Protein AF-A0A815ICF1-F1 (afdb_monomer)

Radius of gyration: 29.09 Å; Cα contacts (8 Å, |Δi|>4): 93; chains: 1; bounding box: 61×42×89 Å

Organism: NCBI:txid433720

Sequence (177 aa):
MYQVKHLFRLPVRLYSSLPPKFNPWQDYRAYLDQVKTYINRLNPYVELDLRSAALNWDYILNDENSQTIAENIKQRKENEYADIEQIHALHHDVQALFHRIEEKKLDPIQGEDQIKLKIQDLYNHALRIPNNTHPDVPIGNQEQARVVRLVGKKPDTTGNSQTIDQIGQELNLMQLE

Secondary structure (DSSP, 8-state):
--------PPPGGGGGGS-TT--TTT-HHHHHHHHHHHHHH--HHHHTTTTTTT--HHHHT-GGGHHHHHHHHHHHH---THHHHHHHHHHHHHHHHHHHHHTTSS-HHHHHHHHHHHHHHHHHHHTTSPPPPPTTSPPSSGGG-------S-----TT----HHHHHHHTTS----

Mean predicted aligned error: 14.2 Å

Solvent-accessible surface area (backbone atoms only — not comparable to full-atom values): 11358 Å² total; per-residue (Å²): 135,92,83,88,80,86,88,85,85,78,72,80,85,64,63,83,80,52,69,101,76,78,52,83,83,80,42,51,66,60,50,50,49,47,49,50,51,46,49,65,54,54,38,67,61,63,78,69,48,61,57,79,78,67,63,64,56,75,60,70,74,32,76,86,40,46,64,61,54,31,51,51,41,36,70,73,65,77,44,75,54,57,55,59,55,52,33,52,53,36,50,52,52,43,52,51,48,52,51,33,36,75,71,63,75,38,58,62,71,69,43,48,58,53,43,52,54,42,52,53,52,32,48,60,35,55,73,68,58,70,79,87,74,61,90,88,59,73,80,66,63,80,88,50,62,76,86,87,76,88,82,88,73,86,78,91,52,92,91,70,77,74,50,71,68,57,53,24,42,77,68,71,74,44,86,84,134

Structure (mmCIF, N/CA/C/O backbone):
data_AF-A0A815ICF1-F1
#
_entry.id   AF-A0A815ICF1-F1
#
loop_
_atom_site.group_PDB
_atom_site.id
_atom_site.type_symbol
_atom_site.label_atom_id
_atom_site.label_alt_id
_atom_site.label_comp_id
_atom_site.label_asym_id
_atom_site.label_entity_id
_atom_site.label_seq_id
_atom_site.pdbx_PDB_ins_code
_atom_site.Cartn_x
_atom_site.Cartn_y
_atom_site.Cartn_z
_atom_site.occupancy
_atom_site.B_iso_or_equiv
_atom_site.auth_seq_id
_atom_site.auth_comp_id
_atom_site.auth_asym_id
_atom_site.auth_atom_id
_atom_site.pdbx_PDB_model_num
ATOM 1 N N . MET A 1 1 ? 13.018 -10.138 -41.937 1.00 26.20 1 MET A N 1
ATOM 2 C CA . MET A 1 1 ? 13.717 -11.434 -41.786 1.00 26.20 1 MET A CA 1
ATOM 3 C C . MET A 1 1 ? 15.104 -11.140 -41.227 1.00 26.20 1 MET A C 1
ATOM 5 O O . MET A 1 1 ? 15.841 -10.379 -41.834 1.00 26.20 1 MET A O 1
ATOM 9 N N . TYR A 1 2 ? 15.369 -11.596 -40.002 1.00 28.95 2 TYR A N 1
ATOM 10 C CA . TYR A 1 2 ? 16.451 -11.129 -39.128 1.00 28.95 2 TYR A CA 1
ATOM 11 C C . TYR A 1 2 ? 17.860 -11.450 -39.654 1.00 28.95 2 TYR A C 1
ATOM 13 O O . TYR A 1 2 ? 18.152 -12.598 -39.979 1.00 28.95 2 TYR A O 1
ATOM 21 N N . GLN A 1 3 ? 18.762 -10.466 -39.605 1.00 21.89 3 GLN A N 1
ATOM 22 C CA . GLN A 1 3 ? 20.195 -10.702 -39.422 1.00 21.89 3 GLN A CA 1
ATOM 23 C C . GLN A 1 3 ? 20.713 -9.7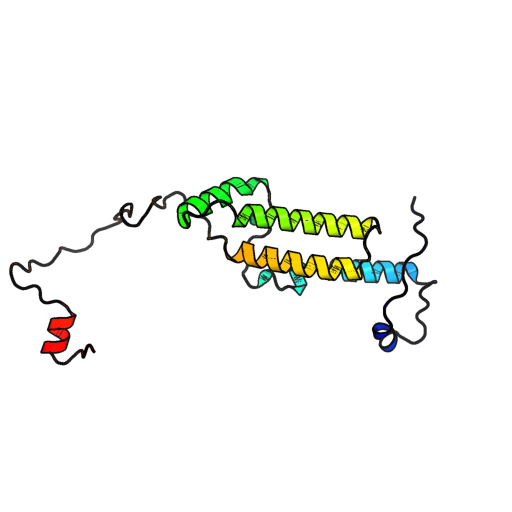68 -38.333 1.00 21.89 3 GLN A C 1
ATOM 25 O O . GLN A 1 3 ? 20.870 -8.571 -38.543 1.00 21.89 3 GLN A O 1
ATOM 30 N N . VAL A 1 4 ? 20.981 -10.334 -37.160 1.00 27.39 4 VAL A N 1
ATOM 31 C CA . VAL A 1 4 ? 21.685 -9.654 -36.078 1.00 27.39 4 VAL A CA 1
ATOM 32 C C . VAL A 1 4 ? 22.989 -10.413 -35.882 1.00 27.39 4 VAL A C 1
ATOM 34 O O . VAL A 1 4 ? 23.021 -11.473 -35.264 1.00 27.39 4 VAL A O 1
ATOM 37 N N . LYS A 1 5 ? 24.060 -9.894 -36.484 1.00 29.62 5 LYS A N 1
ATOM 38 C CA . LYS A 1 5 ? 25.420 -10.391 -36.298 1.00 29.62 5 LYS A CA 1
ATOM 39 C C . LYS A 1 5 ? 26.115 -9.579 -35.211 1.00 29.62 5 LYS A C 1
ATOM 41 O O . LYS A 1 5 ? 26.033 -8.356 -35.203 1.00 29.62 5 LYS A O 1
ATOM 46 N N . HIS A 1 6 ? 26.833 -10.321 -34.372 1.00 34.38 6 HIS A N 1
ATOM 47 C CA . HIS A 1 6 ? 27.790 -9.892 -33.354 1.00 34.38 6 HIS A CA 1
ATOM 48 C C . HIS A 1 6 ? 27.164 -9.258 -32.112 1.00 34.38 6 HIS A C 1
ATOM 50 O O . HIS A 1 6 ? 26.424 -8.286 -32.221 1.00 34.38 6 HIS A O 1
ATOM 56 N N . LEU A 1 7 ? 27.446 -9.840 -30.937 1.00 30.78 7 LEU A N 1
ATOM 57 C CA . LEU A 1 7 ? 27.843 -9.106 -29.729 1.00 30.78 7 LEU A CA 1
ATOM 58 C C . LEU A 1 7 ? 28.081 -10.049 -28.523 1.00 30.78 7 LEU A C 1
ATOM 60 O O . LEU A 1 7 ? 27.209 -10.824 -28.149 1.00 30.78 7 LEU A O 1
ATOM 64 N N . PHE A 1 8 ? 29.285 -9.883 -27.955 1.00 36.72 8 PHE A N 1
ATOM 65 C CA . PHE A 1 8 ? 29.756 -10.150 -26.585 1.00 36.72 8 PHE A CA 1
ATOM 66 C C . PHE A 1 8 ? 30.502 -11.448 -26.210 1.00 36.72 8 PHE A C 1
ATOM 68 O O . PHE A 1 8 ? 30.001 -12.567 -26.246 1.00 36.72 8 PHE A O 1
ATOM 75 N N . ARG A 1 9 ? 31.746 -11.214 -25.754 1.00 33.66 9 ARG A N 1
ATOM 76 C CA . ARG A 1 9 ? 32.564 -12.046 -24.863 1.00 33.66 9 ARG A CA 1
ATOM 77 C C . ARG A 1 9 ? 32.096 -11.804 -23.421 1.00 33.66 9 ARG A C 1
ATOM 79 O O . ARG A 1 9 ? 32.089 -10.660 -22.980 1.00 33.66 9 ARG A O 1
ATOM 86 N N . LEU A 1 10 ? 31.762 -12.877 -22.708 1.00 32.41 10 LEU A N 1
ATOM 87 C CA . LEU A 1 10 ? 31.431 -12.897 -21.277 1.00 32.41 10 LEU A CA 1
ATOM 88 C C . LEU A 1 10 ? 32.681 -12.763 -20.374 1.00 32.41 10 LEU A C 1
ATOM 90 O O . LEU A 1 10 ? 33.789 -13.094 -20.815 1.00 32.41 10 LEU A O 1
ATOM 94 N N . PRO A 1 11 ? 32.518 -12.340 -19.103 1.00 32.66 11 PRO A N 1
ATOM 95 C CA . PRO A 1 11 ? 33.593 -12.292 -18.116 1.00 32.66 11 PRO A CA 1
ATOM 96 C C . PRO A 1 11 ? 34.140 -13.690 -17.778 1.00 32.66 11 PRO A C 1
ATOM 98 O O . PRO A 1 11 ? 33.422 -14.686 -17.703 1.00 32.66 11 PRO A O 1
ATOM 101 N N . VAL A 1 12 ? 35.449 -13.737 -17.527 1.00 38.22 12 VAL A N 1
ATOM 102 C CA . VAL A 1 12 ? 36.311 -14.932 -17.413 1.00 38.22 12 VAL A CA 1
ATOM 103 C C . VAL A 1 12 ? 35.874 -15.955 -16.339 1.00 38.22 12 VAL A C 1
ATOM 105 O O . VAL A 1 12 ? 36.301 -17.105 -16.387 1.00 38.22 12 VAL A O 1
ATOM 108 N N . ARG A 1 13 ? 34.979 -15.608 -15.402 1.00 36.31 13 ARG A N 1
ATOM 109 C CA . ARG A 1 13 ? 34.567 -16.497 -14.292 1.00 36.31 13 ARG A CA 1
ATOM 110 C C . ARG A 1 13 ? 33.517 -17.564 -14.635 1.00 36.31 13 ARG A C 1
ATOM 112 O O . ARG A 1 13 ? 33.291 -18.438 -13.809 1.00 36.31 13 ARG A O 1
ATOM 119 N N . LEU A 1 14 ? 32.924 -17.541 -15.830 1.00 36.94 14 LEU A N 1
ATOM 120 C CA . LEU A 1 14 ? 31.975 -18.571 -16.297 1.00 36.94 14 LEU A CA 1
ATOM 121 C C . LEU A 1 14 ? 32.607 -19.644 -17.203 1.00 36.94 14 LEU A C 1
ATOM 123 O O . LEU A 1 14 ? 31.925 -20.573 -17.621 1.00 36.94 14 LEU A O 1
ATOM 127 N N . TYR A 1 15 ? 33.908 -19.559 -17.501 1.00 37.19 15 TYR A N 1
ATOM 128 C CA . TYR A 1 15 ? 34.580 -20.552 -18.351 1.00 37.19 15 TYR A CA 1
ATOM 129 C C . TYR A 1 15 ? 34.900 -21.870 -17.636 1.00 37.19 15 TYR A C 1
ATOM 131 O O . TYR A 1 15 ? 35.090 -22.884 -18.299 1.00 37.19 15 TYR A O 1
ATOM 139 N N . SER A 1 16 ? 34.964 -21.885 -16.303 1.00 38.91 16 SER A N 1
ATOM 140 C CA . SER A 1 16 ? 35.375 -23.069 -15.536 1.00 38.91 16 SER A CA 1
ATOM 141 C C . SER A 1 16 ? 34.273 -24.116 -15.352 1.00 38.91 16 SER A C 1
ATOM 143 O O . SER A 1 16 ? 34.579 -25.247 -14.987 1.00 38.91 16 SER A O 1
ATOM 145 N N . SER A 1 17 ? 33.009 -23.765 -15.606 1.00 42.69 17 SER A N 1
ATOM 146 C CA . SER A 1 17 ? 31.852 -24.662 -15.469 1.00 42.69 17 SER A CA 1
ATOM 147 C C . SER A 1 17 ? 31.240 -25.094 -16.806 1.00 42.69 17 SER A C 1
ATOM 149 O O . SER A 1 17 ? 30.248 -25.824 -16.816 1.00 42.69 17 SER A O 1
ATOM 151 N N . LEU A 1 18 ? 31.822 -24.685 -17.938 1.00 41.88 18 LEU A N 1
ATOM 152 C CA . LEU A 1 18 ? 31.379 -25.121 -19.260 1.00 41.88 18 LEU A CA 1
ATOM 153 C C . LEU A 1 18 ? 32.118 -26.402 -19.679 1.00 41.88 18 LEU A C 1
ATOM 155 O O . LEU A 1 18 ? 33.330 -26.509 -19.475 1.00 41.88 18 LEU A O 1
ATOM 159 N N . PRO A 1 19 ? 31.424 -27.383 -20.285 1.00 45.72 19 PRO A N 1
ATOM 160 C CA . PRO A 1 19 ? 32.078 -28.573 -20.806 1.00 45.72 19 PRO A CA 1
ATOM 161 C C . PRO A 1 19 ? 33.141 -28.174 -21.852 1.00 45.72 19 PRO A C 1
ATOM 163 O O . PRO A 1 19 ? 32.912 -27.232 -22.614 1.00 45.72 19 PRO A O 1
ATOM 166 N N . PRO A 1 20 ? 34.283 -28.889 -21.936 1.00 47.66 20 PRO A N 1
ATOM 167 C CA . PRO A 1 20 ? 35.513 -28.448 -22.618 1.00 47.66 20 PRO A CA 1
ATOM 168 C C . PRO A 1 20 ? 35.424 -28.165 -24.132 1.00 47.66 20 PRO A C 1
ATOM 170 O O . PRO A 1 20 ? 36.442 -27.915 -24.771 1.00 47.66 20 PRO A O 1
ATOM 173 N N . LYS A 1 21 ? 34.232 -28.228 -24.736 1.00 46.88 21 LYS A N 1
ATOM 174 C CA . LYS A 1 21 ? 33.990 -28.081 -26.177 1.00 46.88 21 LYS A CA 1
ATOM 175 C C . LYS A 1 21 ? 32.893 -27.063 -26.516 1.00 46.88 21 LYS A C 1
ATOM 177 O O . LYS A 1 21 ? 32.244 -27.199 -27.546 1.00 46.88 21 LYS A O 1
ATOM 182 N N . PHE A 1 22 ? 32.660 -26.058 -25.673 1.00 45.31 22 PHE A N 1
ATOM 183 C CA . PHE A 1 22 ? 31.745 -24.966 -26.012 1.00 45.31 22 PHE A CA 1
ATOM 184 C C . PHE A 1 22 ? 32.384 -24.036 -27.058 1.00 45.31 22 PHE A C 1
ATOM 186 O O . PHE A 1 22 ? 33.370 -23.356 -26.765 1.00 45.31 22 PHE A O 1
ATOM 193 N N . ASN A 1 23 ? 31.837 -24.011 -28.280 1.00 52.22 23 ASN A N 1
ATOM 194 C CA . ASN A 1 23 ? 32.258 -23.086 -29.332 1.00 52.22 23 ASN A CA 1
ATOM 195 C C . ASN A 1 23 ? 31.224 -21.950 -29.479 1.00 52.22 23 ASN A C 1
ATOM 197 O O . ASN A 1 23 ? 30.173 -22.151 -30.095 1.00 52.22 23 ASN A O 1
ATOM 201 N N . PRO A 1 24 ? 31.523 -20.733 -28.988 1.00 44.72 24 PRO A N 1
ATOM 202 C CA . PRO A 1 24 ? 30.567 -19.623 -28.942 1.00 44.72 24 PRO A CA 1
ATOM 203 C C . PRO A 1 24 ? 30.089 -19.137 -30.322 1.00 44.72 24 PRO A C 1
ATOM 205 O O . PRO A 1 24 ? 29.115 -18.393 -30.404 1.00 44.72 24 PRO A O 1
ATOM 208 N N . TRP A 1 25 ? 30.743 -19.555 -31.411 1.00 44.88 25 TRP A N 1
ATOM 209 C CA . TRP A 1 25 ? 30.384 -19.157 -32.775 1.00 44.88 25 TRP A CA 1
ATOM 210 C C . TRP A 1 25 ? 29.460 -20.147 -33.492 1.00 44.88 25 TRP A C 1
ATOM 212 O O . TRP A 1 25 ? 28.759 -19.745 -34.420 1.00 44.88 25 TRP A O 1
ATOM 222 N N . GLN A 1 26 ? 29.440 -21.419 -33.082 1.00 48.09 26 GLN A N 1
ATOM 223 C CA . GLN A 1 26 ? 28.596 -22.453 -33.700 1.00 48.09 26 GLN A CA 1
ATOM 224 C C . GLN A 1 26 ? 27.248 -22.604 -32.983 1.00 48.09 26 GLN A C 1
ATOM 226 O O . GLN A 1 26 ? 26.233 -22.842 -33.633 1.00 48.09 26 GLN A O 1
ATOM 231 N N . ASP A 1 27 ? 27.208 -22.338 -31.677 1.00 54.69 27 ASP A N 1
ATOM 232 C CA . ASP A 1 27 ? 26.041 -22.600 -30.828 1.00 54.69 27 ASP A CA 1
ATOM 233 C C . ASP A 1 27 ? 25.220 -21.342 -30.504 1.00 54.69 27 ASP A C 1
ATOM 235 O O . ASP A 1 27 ? 24.553 -21.255 -29.475 1.00 54.69 27 ASP A O 1
ATOM 239 N N . TYR A 1 28 ? 25.221 -20.353 -31.404 1.00 46.34 28 TYR A N 1
ATOM 240 C CA . TYR A 1 28 ? 24.531 -19.068 -31.215 1.00 46.34 28 TYR A CA 1
ATOM 241 C C . TYR A 1 28 ? 23.038 -19.229 -30.880 1.00 46.34 28 TYR A C 1
ATOM 243 O O . TYR A 1 28 ? 22.488 -18.460 -30.097 1.00 46.34 28 TYR A O 1
ATOM 251 N N . ARG A 1 29 ? 22.378 -20.264 -31.421 1.00 49.12 29 ARG A N 1
ATOM 252 C CA . ARG A 1 29 ? 20.991 -20.595 -31.063 1.00 49.12 29 ARG A CA 1
ATOM 253 C C . ARG A 1 29 ? 20.860 -21.107 -29.631 1.00 49.12 29 ARG A C 1
ATOM 255 O O . ARG A 1 29 ? 19.966 -20.638 -28.948 1.00 49.12 29 ARG A O 1
ATOM 262 N N . ALA A 1 30 ? 21.740 -21.998 -29.173 1.00 50.91 30 ALA A N 1
ATOM 263 C CA . ALA A 1 30 ? 21.725 -22.511 -27.800 1.00 50.91 30 ALA A CA 1
ATOM 264 C C . ALA A 1 30 ? 22.103 -21.426 -26.780 1.00 50.91 30 ALA A C 1
ATOM 266 O O . ALA A 1 30 ? 21.556 -21.390 -25.685 1.00 50.91 30 ALA A O 1
ATOM 267 N N . TYR A 1 31 ? 22.982 -20.500 -27.166 1.00 50.22 31 TYR A N 1
ATOM 268 C CA . TYR A 1 31 ? 23.294 -19.299 -26.396 1.00 50.22 31 TYR A CA 1
ATOM 269 C C . TYR A 1 31 ? 22.093 -18.351 -26.298 1.00 50.22 31 TYR A C 1
ATOM 271 O O . TYR A 1 31 ? 21.756 -17.916 -25.205 1.00 50.22 31 TYR A O 1
ATOM 279 N N . LEU A 1 32 ? 21.398 -18.065 -27.406 1.00 48.53 32 LEU A N 1
ATOM 280 C CA . LEU A 1 32 ? 20.166 -17.270 -27.370 1.00 48.53 32 LEU A CA 1
ATOM 281 C C . LEU A 1 32 ? 19.048 -17.970 -26.596 1.00 48.53 32 LEU A C 1
ATOM 283 O O . LEU A 1 32 ? 18.272 -17.289 -25.938 1.00 48.53 32 LEU A O 1
ATOM 287 N N . ASP A 1 33 ? 18.972 -19.299 -26.646 1.00 53.78 33 ASP A N 1
ATOM 288 C CA . ASP A 1 33 ? 18.027 -20.080 -25.849 1.00 53.78 33 ASP A CA 1
ATOM 289 C C . ASP A 1 33 ? 18.392 -20.040 -24.365 1.00 53.78 33 ASP A C 1
ATOM 291 O O . ASP A 1 33 ? 17.510 -19.866 -23.537 1.00 53.78 33 ASP A O 1
ATOM 295 N N . GLN A 1 34 ? 19.678 -20.097 -24.007 1.00 52.75 34 GLN A N 1
ATOM 296 C CA . GLN A 1 34 ? 20.143 -19.908 -22.632 1.00 52.75 34 GLN A CA 1
ATOM 297 C C . GLN A 1 34 ? 19.940 -18.482 -22.140 1.00 52.75 34 GLN A C 1
ATOM 299 O O . GLN A 1 34 ? 19.537 -18.319 -21.000 1.00 52.75 34 GLN A O 1
ATOM 304 N N . VAL A 1 35 ? 20.167 -17.462 -22.968 1.00 48.72 35 VAL A N 1
ATOM 305 C CA . VAL A 1 35 ? 19.914 -16.058 -22.622 1.00 48.72 35 VAL A CA 1
ATOM 306 C C . VAL A 1 35 ? 18.420 -15.803 -22.519 1.00 48.72 35 VAL A C 1
ATOM 308 O O . VAL A 1 35 ? 18.003 -15.166 -21.572 1.00 48.72 35 VAL A O 1
ATOM 311 N N . LYS A 1 36 ? 17.584 -16.354 -23.403 1.00 52.25 36 LYS A N 1
ATOM 312 C CA . LYS A 1 36 ? 16.123 -16.323 -23.242 1.00 52.25 36 LYS A CA 1
ATOM 313 C C . LYS A 1 36 ? 15.673 -17.094 -22.014 1.00 52.25 36 LYS A C 1
ATOM 315 O O . LYS A 1 36 ? 14.796 -16.626 -21.316 1.00 52.25 36 LYS A O 1
ATOM 320 N N . THR A 1 37 ? 16.280 -18.236 -21.710 1.00 53.81 37 THR A N 1
ATOM 321 C CA . THR A 1 37 ? 16.013 -19.008 -20.487 1.00 53.81 37 THR A CA 1
ATOM 322 C C . THR A 1 37 ? 16.502 -18.259 -19.248 1.00 53.81 37 THR A C 1
ATOM 324 O O . THR A 1 37 ? 15.864 -18.344 -18.209 1.00 53.81 37 THR A O 1
ATOM 327 N N . TYR A 1 38 ? 17.595 -17.501 -19.350 1.00 48.12 38 TYR A N 1
ATOM 328 C CA . TYR A 1 38 ? 18.156 -16.654 -18.301 1.00 48.12 38 TYR A CA 1
ATOM 329 C C . TYR A 1 38 ? 17.332 -15.384 -18.118 1.00 48.12 38 TYR A C 1
ATOM 331 O O . TYR A 1 38 ? 17.075 -15.034 -16.990 1.00 48.12 38 TYR A O 1
ATOM 339 N N . ILE A 1 39 ? 16.829 -14.760 -19.184 1.00 45.81 39 ILE A N 1
ATOM 340 C CA . ILE A 1 39 ? 15.887 -13.630 -19.160 1.00 45.81 39 ILE A CA 1
ATOM 341 C C . ILE A 1 39 ? 14.511 -14.094 -18.662 1.00 45.81 39 ILE A C 1
ATOM 343 O O . ILE A 1 39 ? 13.886 -13.415 -17.867 1.00 45.81 39 ILE A O 1
ATOM 347 N N . ASN A 1 40 ? 14.061 -15.290 -19.045 1.00 46.97 40 ASN A N 1
ATOM 348 C CA . ASN A 1 40 ? 12.853 -15.913 -18.498 1.00 46.97 40 ASN A CA 1
ATOM 349 C C . ASN A 1 40 ? 13.050 -16.366 -17.035 1.00 46.97 40 ASN A C 1
ATOM 351 O O . ASN A 1 40 ? 12.072 -16.455 -16.295 1.00 46.97 40 ASN A O 1
ATOM 355 N N . ARG A 1 41 ? 14.291 -16.662 -16.605 1.00 43.12 41 ARG A N 1
ATOM 356 C CA . ARG A 1 41 ? 14.673 -16.903 -15.194 1.00 43.12 41 ARG A CA 1
ATOM 357 C C . ARG A 1 41 ? 14.787 -15.603 -14.405 1.00 43.12 41 ARG A C 1
ATOM 359 O O . ARG A 1 41 ? 14.266 -15.542 -13.300 1.00 43.12 41 ARG A O 1
ATOM 366 N N . LEU A 1 42 ? 15.349 -14.561 -15.013 1.00 42.22 42 LEU A N 1
ATOM 367 C CA . LEU A 1 42 ? 15.210 -13.150 -14.672 1.00 42.22 42 LEU A CA 1
ATOM 368 C C . LEU A 1 42 ? 13.793 -12.689 -15.028 1.00 42.22 42 LEU A C 1
ATOM 370 O O . LEU A 1 42 ? 13.607 -11.605 -15.561 1.00 42.22 42 LEU A O 1
ATOM 374 N N . ASN A 1 43 ? 12.770 -13.489 -14.727 1.00 47.03 43 ASN A N 1
ATOM 375 C CA . ASN A 1 43 ? 11.543 -12.885 -14.265 1.00 47.03 43 ASN A CA 1
ATOM 376 C C . ASN A 1 43 ? 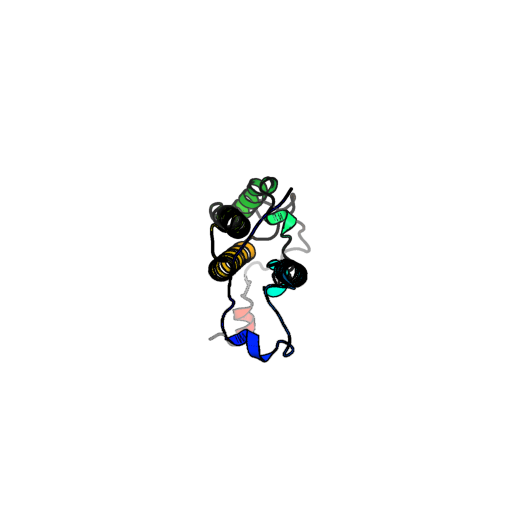11.984 -12.170 -12.983 1.00 47.03 43 ASN A C 1
ATOM 378 O O . ASN A 1 43 ? 12.203 -12.844 -11.973 1.00 47.03 43 ASN A O 1
ATOM 382 N N . PRO A 1 44 ? 12.257 -10.855 -13.012 1.00 47.16 44 PRO A N 1
ATOM 383 C CA . PRO A 1 44 ? 12.958 -10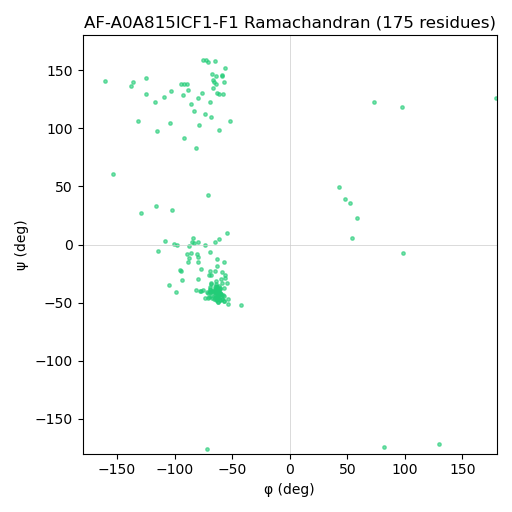.218 -11.908 1.00 47.16 44 PRO A CA 1
ATOM 384 C C . PRO A 1 44 ? 12.070 -10.177 -10.651 1.00 47.16 44 PRO A C 1
ATOM 386 O O . PRO A 1 44 ? 12.545 -9.881 -9.562 1.00 47.16 44 PRO A O 1
ATOM 389 N N . TYR A 1 45 ? 10.801 -10.579 -10.788 1.00 44.03 45 TYR A N 1
ATOM 390 C CA . TYR A 1 45 ? 9.853 -10.833 -9.714 1.00 44.03 45 TYR A CA 1
ATOM 391 C C . TYR A 1 45 ? 10.019 -12.201 -9.019 1.00 44.03 45 TYR A C 1
ATOM 393 O O . TYR A 1 45 ? 9.409 -12.428 -7.975 1.00 44.03 45 TYR A O 1
ATOM 401 N N . VAL A 1 46 ? 10.828 -13.120 -9.565 1.00 44.00 46 VAL A N 1
ATOM 402 C CA . VAL A 1 46 ? 11.055 -14.480 -9.033 1.00 44.00 46 VAL A CA 1
ATOM 403 C C . VAL A 1 46 ? 12.341 -14.580 -8.207 1.00 44.00 46 VAL A C 1
ATOM 405 O O . VAL A 1 46 ? 12.309 -15.216 -7.159 1.00 44.00 46 VAL A O 1
ATOM 408 N N . GLU A 1 47 ? 13.450 -13.953 -8.620 1.00 40.94 47 GLU A N 1
ATOM 409 C CA . GLU A 1 47 ? 14.722 -13.995 -7.865 1.00 40.94 47 GLU A CA 1
ATOM 410 C C . GLU A 1 47 ? 14.774 -13.019 -6.679 1.00 40.94 47 GLU A C 1
ATOM 412 O O . GLU A 1 47 ? 15.421 -13.317 -5.678 1.00 40.94 47 GLU A O 1
ATOM 417 N N . LEU A 1 48 ? 14.071 -11.883 -6.751 1.00 47.00 48 LEU A N 1
ATOM 418 C CA . LEU A 1 48 ? 13.980 -10.910 -5.650 1.00 47.00 48 LEU A CA 1
ATOM 419 C C . LEU A 1 48 ? 12.976 -11.304 -4.555 1.00 47.00 48 LEU A C 1
ATOM 421 O O . LEU A 1 48 ? 12.771 -10.530 -3.626 1.00 47.00 48 LEU A O 1
ATOM 425 N N . ASP A 1 49 ? 12.335 -12.474 -4.667 1.00 45.62 49 ASP A N 1
ATOM 426 C CA . ASP A 1 49 ? 11.237 -12.901 -3.793 1.00 45.62 49 ASP A CA 1
ATOM 427 C C . ASP A 1 49 ? 10.226 -11.764 -3.525 1.00 45.62 49 ASP A C 1
ATOM 429 O O . ASP A 1 49 ? 9.806 -11.494 -2.396 1.00 45.62 49 ASP A O 1
ATOM 433 N N . LEU A 1 50 ? 9.779 -11.101 -4.603 1.00 48.91 50 LEU A N 1
ATOM 434 C CA . LEU A 1 50 ? 8.669 -10.133 -4.562 1.00 48.91 50 LEU A CA 1
ATOM 435 C C . LEU A 1 50 ? 7.327 -10.801 -4.191 1.00 48.91 50 LEU A C 1
ATOM 437 O O . LEU A 1 50 ? 6.285 -10.142 -4.151 1.00 48.91 50 LEU A O 1
ATOM 441 N N . ARG A 1 51 ? 7.346 -12.115 -3.922 1.00 43.09 51 ARG A N 1
ATOM 442 C CA . ARG A 1 51 ? 6.249 -12.899 -3.350 1.00 43.09 51 ARG A CA 1
ATOM 443 C C . ARG A 1 51 ? 6.265 -12.913 -1.822 1.00 43.09 51 ARG A C 1
ATOM 445 O O . ARG A 1 51 ? 5.233 -13.255 -1.252 1.00 43.09 51 ARG A O 1
ATOM 452 N N . SER A 1 52 ? 7.358 -12.523 -1.157 1.00 51.19 52 SER A N 1
ATOM 453 C CA . SER A 1 52 ? 7.470 -12.616 0.310 1.00 51.19 52 SER A CA 1
ATOM 454 C C . SER A 1 52 ? 6.395 -11.820 1.063 1.00 51.19 52 SER A C 1
ATOM 456 O O . SER A 1 52 ? 5.961 -12.246 2.130 1.00 51.19 52 SER A O 1
ATOM 458 N N . ALA A 1 53 ? 5.895 -10.722 0.483 1.00 57.84 53 ALA A N 1
ATOM 459 C CA . ALA A 1 53 ? 4.793 -9.930 1.038 1.00 57.84 53 ALA A CA 1
ATOM 460 C C . ALA A 1 53 ? 3.416 -10.194 0.389 1.00 57.84 53 ALA A C 1
ATOM 462 O O . ALA A 1 53 ? 2.439 -9.562 0.784 1.00 57.84 53 ALA A O 1
ATOM 463 N N . ALA A 1 54 ? 3.320 -11.096 -0.600 1.00 69.12 54 ALA A N 1
ATOM 464 C CA . ALA A 1 54 ? 2.090 -11.390 -1.351 1.00 69.12 54 ALA A CA 1
ATOM 465 C C . ALA A 1 54 ? 1.344 -10.134 -1.867 1.00 69.12 54 ALA A C 1
ATOM 467 O O . ALA A 1 54 ? 0.113 -10.070 -1.844 1.00 69.12 54 ALA A O 1
ATOM 468 N N . LEU A 1 55 ? 2.091 -9.125 -2.330 1.00 80.75 55 LEU A N 1
ATOM 469 C CA . LEU A 1 55 ? 1.519 -7.908 -2.909 1.00 80.75 55 LEU A CA 1
ATOM 470 C C . LEU A 1 55 ? 0.803 -8.219 -4.230 1.00 80.75 55 LEU A C 1
ATOM 472 O O . LEU A 1 55 ? 1.281 -9.010 -5.045 1.00 80.75 55 LEU A O 1
ATOM 476 N N . ASN A 1 56 ? -0.334 -7.560 -4.462 1.00 87.81 56 ASN A N 1
ATOM 477 C CA . ASN A 1 56 ? -1.053 -7.654 -5.730 1.00 87.81 56 ASN A CA 1
ATOM 478 C C . ASN A 1 56 ? -0.419 -6.712 -6.767 1.00 87.81 56 ASN A C 1
ATOM 480 O O . ASN A 1 56 ? -0.869 -5.582 -6.957 1.00 87.81 56 ASN A O 1
ATOM 484 N N . TRP A 1 57 ? 0.651 -7.179 -7.411 1.00 82.94 57 TRP A N 1
ATOM 485 C CA . TRP A 1 57 ? 1.401 -6.407 -8.404 1.00 82.94 57 TRP A CA 1
ATOM 486 C C . TRP A 1 57 ? 0.571 -6.017 -9.625 1.00 82.94 57 TRP A C 1
ATOM 488 O O . TRP A 1 57 ? 0.729 -4.900 -10.104 1.00 82.94 57 TRP A O 1
ATOM 498 N N . ASP A 1 58 ? -0.345 -6.877 -10.076 1.00 85.81 58 ASP A N 1
ATOM 499 C CA . ASP A 1 58 ? -1.228 -6.576 -11.211 1.00 85.81 58 ASP A CA 1
ATOM 500 C C . ASP A 1 58 ? -2.145 -5.384 -10.903 1.00 85.81 58 ASP A C 1
ATOM 502 O O . ASP A 1 58 ? -2.417 -4.554 -11.765 1.00 85.81 58 ASP A O 1
ATOM 506 N N . TYR A 1 59 ? -2.598 -5.270 -9.651 1.00 88.38 59 TYR A N 1
ATOM 507 C CA . TYR A 1 59 ? -3.374 -4.120 -9.197 1.00 88.38 59 TYR A CA 1
ATOM 508 C C . TYR A 1 59 ? -2.505 -2.867 -9.031 1.00 88.38 59 TYR A C 1
ATOM 510 O O . TYR A 1 59 ? -2.900 -1.799 -9.490 1.00 88.38 59 TYR A O 1
ATOM 518 N N . ILE A 1 60 ? -1.333 -2.995 -8.396 1.00 89.31 60 ILE A N 1
ATOM 519 C CA . ILE A 1 60 ? -0.450 -1.862 -8.073 1.00 89.31 60 ILE A CA 1
ATOM 520 C C . ILE A 1 60 ? 0.187 -1.256 -9.329 1.00 89.31 60 ILE A C 1
ATOM 522 O O . ILE A 1 60 ? 0.287 -0.040 -9.413 1.00 89.31 60 ILE A O 1
ATOM 526 N N . LEU A 1 61 ? 0.625 -2.069 -10.294 1.00 88.38 61 LEU A N 1
ATOM 527 C CA . LEU A 1 61 ? 1.335 -1.614 -11.499 1.00 88.38 61 LEU A CA 1
ATOM 528 C C . LEU A 1 61 ? 0.403 -1.225 -12.655 1.00 88.38 61 LEU A C 1
ATOM 530 O O . LEU A 1 61 ? 0.892 -0.830 -13.710 1.00 88.38 61 LEU A O 1
ATOM 534 N N . ASN A 1 62 ? -0.913 -1.350 -12.480 1.00 87.69 62 ASN A N 1
ATOM 535 C CA . ASN A 1 62 ? -1.881 -0.872 -13.458 1.00 87.69 62 ASN A CA 1
ATOM 536 C C . ASN A 1 62 ? -2.136 0.629 -13.254 1.00 87.69 62 ASN A C 1
ATOM 538 O O . ASN A 1 62 ? -2.711 1.029 -12.239 1.00 87.69 62 ASN A O 1
ATOM 542 N N . ASP A 1 63 ? -1.757 1.430 -14.250 1.00 88.19 63 ASP A N 1
ATOM 543 C CA . ASP A 1 63 ? -1.913 2.889 -14.265 1.00 88.19 63 ASP A CA 1
ATOM 544 C C . ASP A 1 63 ? -3.383 3.345 -14.127 1.00 88.19 63 ASP A C 1
ATOM 546 O O . ASP A 1 63 ? -3.671 4.445 -13.660 1.00 88.19 63 ASP A O 1
ATOM 550 N N . GLU A 1 64 ? -4.354 2.498 -14.484 1.00 92.69 64 GLU A N 1
ATOM 551 C CA . GLU A 1 64 ? -5.780 2.802 -14.297 1.00 92.69 64 GLU A CA 1
ATOM 552 C C . GLU A 1 64 ? -6.178 2.832 -12.811 1.00 92.69 64 GLU A C 1
ATOM 554 O O . GLU A 1 64 ? -7.119 3.528 -12.429 1.00 92.69 64 GLU A O 1
ATOM 559 N N . ASN A 1 65 ? -5.447 2.112 -11.953 1.00 92.69 65 ASN A N 1
ATOM 560 C CA . ASN A 1 65 ? -5.711 2.057 -10.516 1.00 92.69 65 ASN A CA 1
ATOM 561 C C . ASN A 1 65 ? -4.983 3.158 -9.733 1.00 92.69 65 ASN A C 1
ATOM 563 O O . ASN A 1 65 ? -5.247 3.315 -8.535 1.00 92.69 65 ASN A O 1
ATOM 567 N N . SER A 1 66 ? -4.080 3.925 -10.363 1.00 91.38 66 SER A N 1
ATOM 568 C CA . SER A 1 66 ? -3.217 4.897 -9.677 1.00 91.38 66 SER A CA 1
ATOM 569 C C . SER A 1 66 ? -4.022 5.872 -8.838 1.00 91.38 66 SER A C 1
ATOM 571 O O . SER A 1 66 ? -3.712 6.065 -7.665 1.00 91.38 66 SER A O 1
ATOM 573 N N . GLN A 1 67 ? -5.091 6.434 -9.412 1.00 91.69 67 GLN A N 1
ATOM 574 C CA . GLN A 1 67 ? -5.933 7.416 -8.735 1.00 91.69 67 GLN A CA 1
ATOM 575 C C . GLN A 1 67 ? -6.650 6.812 -7.520 1.00 91.69 67 GLN A C 1
ATOM 577 O O . GLN A 1 67 ? -6.656 7.409 -6.446 1.00 91.69 67 GLN A O 1
ATOM 582 N N . THR A 1 68 ? -7.203 5.605 -7.647 1.00 93.00 68 THR A N 1
ATOM 583 C CA . THR A 1 68 ? -7.883 4.922 -6.536 1.00 93.00 68 THR A CA 1
ATOM 584 C C . THR A 1 68 ? -6.920 4.600 -5.391 1.00 93.00 68 THR A C 1
ATOM 586 O O . THR A 1 68 ? -7.250 4.798 -4.220 1.00 93.00 68 THR A O 1
ATOM 589 N N . ILE A 1 69 ? -5.709 4.134 -5.708 1.00 93.38 69 ILE A N 1
ATOM 590 C CA . ILE A 1 69 ? -4.671 3.849 -4.707 1.00 93.38 69 ILE A CA 1
ATOM 591 C C . ILE A 1 69 ? -4.227 5.145 -4.019 1.00 93.38 69 ILE A C 1
ATOM 593 O O . ILE A 1 69 ? -4.152 5.200 -2.790 1.00 93.38 69 ILE A O 1
ATOM 597 N N . ALA A 1 70 ? -3.983 6.191 -4.806 1.00 92.38 70 ALA A N 1
ATOM 598 C CA . ALA A 1 70 ? -3.643 7.531 -4.352 1.00 92.38 70 ALA A CA 1
ATOM 599 C C . ALA A 1 70 ? -4.677 8.078 -3.351 1.00 92.38 70 ALA A C 1
ATOM 601 O O . ALA A 1 70 ? -4.324 8.498 -2.246 1.00 92.38 70 ALA A O 1
ATOM 602 N N . GLU A 1 71 ? -5.962 8.027 -3.698 1.00 90.75 71 GLU A N 1
ATOM 603 C CA . GLU A 1 71 ? -7.053 8.474 -2.829 1.00 90.75 71 GLU A CA 1
ATOM 604 C C . GLU A 1 71 ? -7.114 7.665 -1.522 1.00 90.75 71 GLU A C 1
ATOM 606 O O . GLU A 1 71 ? -7.232 8.253 -0.443 1.00 90.75 71 GLU A O 1
ATOM 611 N N . ASN A 1 72 ? -6.943 6.338 -1.583 1.00 91.62 72 ASN A N 1
ATOM 612 C CA . ASN A 1 72 ? -6.884 5.479 -0.395 1.00 91.62 72 ASN A CA 1
ATOM 613 C C . ASN A 1 72 ? -5.690 5.817 0.520 1.00 91.62 72 ASN A C 1
ATOM 615 O O . ASN A 1 72 ? -5.833 5.831 1.744 1.00 91.62 72 ASN A O 1
ATOM 619 N N . ILE A 1 73 ? -4.514 6.113 -0.046 1.00 90.81 73 ILE A N 1
ATOM 620 C CA . ILE A 1 73 ? -3.333 6.549 0.720 1.00 90.81 73 ILE A CA 1
ATOM 621 C C . ILE A 1 73 ? -3.631 7.863 1.441 1.00 90.81 73 ILE A C 1
ATOM 623 O O . ILE A 1 73 ? -3.427 7.960 2.656 1.00 90.81 73 ILE A O 1
ATOM 627 N N . LYS A 1 74 ? -4.166 8.844 0.707 1.00 89.12 74 LYS A N 1
ATOM 628 C CA . LYS A 1 74 ? -4.480 10.175 1.229 1.00 89.12 74 LYS A CA 1
ATOM 629 C C . LYS A 1 74 ? -5.454 10.112 2.402 1.00 89.12 74 LYS A C 1
ATOM 631 O O . LYS A 1 74 ? -5.229 10.765 3.416 1.00 89.12 74 LYS A O 1
ATOM 636 N N . GLN A 1 75 ? -6.496 9.286 2.296 1.00 87.62 75 GLN A N 1
ATOM 637 C CA . GLN A 1 75 ? -7.483 9.110 3.366 1.00 87.62 75 GLN A CA 1
ATOM 638 C C . GLN A 1 75 ? -6.904 8.479 4.642 1.00 87.62 75 GLN A C 1
ATOM 640 O O . GLN A 1 75 ? -7.481 8.652 5.711 1.00 87.62 75 GLN A O 1
ATOM 645 N N . ARG A 1 76 ? -5.787 7.741 4.556 1.00 84.69 76 ARG A N 1
ATOM 646 C CA . ARG A 1 76 ? -5.234 6.967 5.682 1.00 84.69 76 ARG A CA 1
ATOM 647 C C . ARG A 1 76 ? -3.999 7.567 6.331 1.00 84.69 76 ARG A C 1
ATOM 649 O O . ARG A 1 76 ? -3.777 7.339 7.516 1.00 84.69 76 ARG A O 1
ATOM 656 N N . LYS A 1 77 ? -3.140 8.211 5.545 1.00 75.12 77 LYS A N 1
ATOM 657 C CA . LYS A 1 77 ? -1.818 8.661 5.997 1.00 75.12 77 LYS A CA 1
ATOM 658 C C . LYS A 1 77 ? -1.667 10.175 6.011 1.00 75.12 77 LYS A C 1
ATOM 660 O O . LYS A 1 77 ? -0.602 10.633 6.403 1.00 75.12 77 LYS A O 1
ATOM 665 N N . GLU A 1 78 ? -2.665 10.918 5.521 1.00 70.94 78 GLU A N 1
ATOM 666 C CA . GLU A 1 78 ? -2.594 12.371 5.276 1.00 70.94 78 GLU A CA 1
ATOM 667 C C . GLU A 1 78 ? -1.405 12.796 4.386 1.00 70.94 78 GLU A C 1
ATOM 669 O O . GLU A 1 78 ? -1.186 13.982 4.161 1.00 70.94 78 GLU A O 1
ATOM 674 N N . ASN A 1 79 ? -0.653 11.831 3.846 1.00 64.19 79 ASN A N 1
ATOM 675 C CA . ASN A 1 79 ? 0.513 12.046 3.011 1.00 64.19 79 ASN A CA 1
ATOM 676 C C . ASN A 1 79 ? 0.084 12.073 1.544 1.00 64.19 79 ASN A C 1
ATOM 678 O O . ASN A 1 79 ? -0.746 11.265 1.113 1.00 64.19 79 ASN A O 1
ATOM 682 N N . GLU A 1 80 ? 0.651 13.011 0.794 1.00 62.38 80 GLU A N 1
ATOM 683 C CA . GLU A 1 80 ? 0.402 13.172 -0.634 1.00 62.38 80 GLU A CA 1
ATOM 684 C C . GLU A 1 80 ? 0.919 11.951 -1.408 1.00 62.38 80 GLU A C 1
ATOM 686 O O . GLU A 1 80 ? 1.757 11.193 -0.920 1.00 62.38 80 GLU A O 1
ATOM 691 N N . TYR A 1 81 ? 0.371 11.751 -2.607 1.00 67.38 81 TYR A N 1
ATOM 692 C CA . TYR A 1 81 ? 0.399 10.570 -3.487 1.00 67.38 81 TYR A CA 1
ATOM 693 C C . TYR A 1 81 ? 1.775 9.983 -3.874 1.00 67.38 81 TYR A C 1
ATOM 695 O O . TYR A 1 81 ? 1.849 9.094 -4.722 1.00 67.38 81 TYR A O 1
ATOM 703 N N . ALA A 1 82 ? 2.848 10.448 -3.240 1.00 71.44 82 ALA A N 1
ATOM 704 C CA . ALA A 1 82 ? 4.244 10.124 -3.482 1.00 71.44 82 ALA A CA 1
ATOM 705 C C . ALA A 1 82 ? 4.483 8.624 -3.718 1.00 71.44 82 ALA A C 1
ATOM 707 O O . ALA A 1 82 ? 5.025 8.236 -4.750 1.00 71.44 82 ALA A O 1
ATOM 708 N N . ASP A 1 83 ? 4.008 7.752 -2.824 1.00 84.75 83 ASP A N 1
ATOM 709 C CA . ASP A 1 83 ? 4.357 6.330 -2.911 1.00 84.75 83 ASP A CA 1
ATOM 710 C C . ASP A 1 83 ? 3.847 5.642 -4.195 1.00 84.75 83 ASP A C 1
ATOM 712 O O . ASP A 1 83 ? 4.574 4.814 -4.736 1.00 84.75 83 ASP A O 1
ATOM 716 N N . ILE A 1 84 ? 2.661 5.977 -4.729 1.00 91.56 84 ILE A N 1
ATOM 717 C CA . ILE A 1 84 ? 2.156 5.324 -5.957 1.00 91.56 84 ILE A CA 1
ATOM 718 C C . ILE A 1 84 ? 2.767 5.922 -7.231 1.00 91.56 84 ILE A C 1
ATOM 720 O O . ILE A 1 84 ? 3.152 5.177 -8.130 1.00 91.56 84 ILE A O 1
ATOM 724 N N . GLU A 1 85 ? 2.953 7.243 -7.286 1.00 90.75 85 GLU A N 1
ATOM 725 C CA . GLU A 1 85 ? 3.586 7.900 -8.436 1.00 90.75 85 GLU A CA 1
ATOM 726 C C . GLU A 1 85 ? 5.049 7.465 -8.603 1.00 90.75 85 GLU A C 1
ATOM 728 O O . GLU A 1 85 ? 5.500 7.193 -9.718 1.00 90.75 85 GLU A O 1
ATOM 733 N N . GLN A 1 86 ? 5.793 7.344 -7.496 1.00 91.81 86 GLN A N 1
ATOM 734 C CA . GLN A 1 86 ? 7.167 6.840 -7.529 1.00 91.81 86 GLN A CA 1
ATOM 735 C C . GLN A 1 86 ? 7.237 5.386 -8.014 1.00 91.81 86 GLN A C 1
ATOM 737 O O . GLN A 1 86 ? 8.153 5.048 -8.765 1.00 91.81 86 GLN A O 1
ATOM 742 N N . ILE A 1 87 ? 6.279 4.531 -7.640 1.00 91.38 87 ILE A N 1
ATOM 743 C CA . ILE A 1 87 ? 6.229 3.139 -8.114 1.00 91.38 87 ILE A CA 1
ATOM 744 C C . ILE A 1 87 ? 6.042 3.080 -9.628 1.00 91.38 87 ILE A C 1
ATOM 746 O O . ILE A 1 87 ? 6.785 2.356 -10.292 1.00 91.38 87 ILE A O 1
ATOM 750 N N . HIS A 1 88 ? 5.097 3.841 -10.189 1.00 91.00 88 HIS A N 1
ATOM 751 C CA . HIS A 1 88 ? 4.872 3.850 -11.640 1.00 91.00 88 HIS A CA 1
ATOM 752 C C . HIS A 1 88 ? 6.056 4.440 -12.400 1.00 91.00 88 HIS A C 1
ATOM 754 O O . HIS A 1 88 ? 6.490 3.855 -13.392 1.00 91.00 88 HIS A O 1
ATOM 760 N N . ALA A 1 89 ? 6.676 5.507 -11.889 1.00 93.88 89 ALA A N 1
ATOM 761 C CA . ALA A 1 89 ? 7.906 6.045 -12.469 1.00 93.88 89 ALA A CA 1
ATOM 762 C C . ALA A 1 89 ? 9.040 4.999 -12.499 1.00 93.88 89 ALA A C 1
ATOM 764 O O . ALA A 1 89 ? 9.665 4.785 -13.539 1.00 93.88 89 ALA A O 1
ATOM 765 N N . LEU A 1 90 ? 9.271 4.291 -11.386 1.00 91.06 90 LEU A N 1
ATOM 766 C CA . LEU A 1 90 ? 10.275 3.224 -11.308 1.00 91.06 90 LEU A CA 1
ATOM 767 C C . LEU A 1 90 ? 9.943 2.050 -12.237 1.00 91.06 90 LEU A C 1
ATOM 769 O O . LEU A 1 90 ? 10.843 1.482 -12.856 1.00 91.06 90 LEU A O 1
ATOM 773 N N . HIS A 1 91 ? 8.664 1.699 -12.367 1.00 88.44 91 HIS A N 1
ATOM 774 C CA . HIS A 1 91 ? 8.209 0.648 -13.269 1.00 88.44 91 HIS A CA 1
ATOM 775 C C . HIS A 1 91 ? 8.484 1.004 -14.736 1.00 88.44 91 HIS A C 1
ATOM 777 O O . HIS A 1 91 ? 9.080 0.200 -15.456 1.00 88.44 91 HIS A O 1
ATOM 783 N N . HIS A 1 92 ? 8.137 2.218 -15.167 1.00 90.38 92 HIS A N 1
ATOM 784 C CA . HIS A 1 92 ? 8.439 2.689 -16.518 1.00 90.38 92 HIS A CA 1
ATOM 785 C C . HIS A 1 92 ? 9.946 2.770 -16.782 1.00 90.38 92 HIS A C 1
ATOM 787 O O . HIS A 1 92 ? 10.398 2.382 -17.859 1.00 90.38 92 HIS A O 1
ATOM 793 N N . ASP A 1 93 ? 10.744 3.196 -15.801 1.00 91.06 93 ASP A N 1
ATOM 794 C CA . ASP A 1 93 ? 12.204 3.196 -15.916 1.00 91.06 93 ASP A CA 1
ATOM 795 C C . ASP A 1 93 ? 12.761 1.783 -16.135 1.00 91.06 93 ASP A C 1
ATOM 797 O O . ASP A 1 93 ? 13.647 1.579 -16.968 1.00 91.06 93 ASP A O 1
ATOM 801 N N . VAL A 1 94 ? 12.243 0.792 -15.402 1.00 84.06 94 VAL A N 1
ATOM 802 C CA . VAL A 1 94 ? 12.617 -0.618 -15.575 1.00 84.06 94 VAL A CA 1
ATOM 803 C C . VAL A 1 94 ? 12.242 -1.103 -16.978 1.00 84.06 94 VAL A C 1
ATOM 805 O O . VAL A 1 94 ? 13.082 -1.692 -17.661 1.00 84.06 94 VAL A O 1
ATOM 808 N N . GLN A 1 95 ? 11.031 -0.802 -17.454 1.00 83.56 95 GLN A N 1
ATOM 809 C CA . GLN A 1 95 ? 10.599 -1.130 -18.819 1.00 83.56 95 GLN A CA 1
ATOM 810 C C . GLN A 1 95 ? 11.497 -0.475 -19.882 1.00 83.56 95 GLN A C 1
ATOM 812 O O . GLN A 1 95 ? 11.902 -1.125 -20.849 1.00 83.56 95 GLN A O 1
ATOM 817 N N . ALA A 1 96 ? 11.873 0.791 -19.688 1.00 87.38 96 ALA A N 1
ATOM 818 C CA . ALA A 1 96 ? 12.768 1.509 -20.588 1.00 87.38 96 ALA A CA 1
ATOM 819 C C . ALA A 1 96 ? 14.180 0.900 -20.611 1.00 87.38 96 ALA A C 1
ATOM 821 O O . ALA A 1 96 ? 14.797 0.811 -21.676 1.00 87.38 96 ALA A O 1
ATOM 822 N N . LEU A 1 97 ? 14.700 0.446 -19.464 1.00 81.88 97 LEU A N 1
ATOM 823 C CA . LEU A 1 97 ? 15.976 -0.271 -19.396 1.00 81.88 97 LEU A CA 1
ATOM 824 C C . LEU A 1 97 ? 15.919 -1.594 -20.161 1.00 81.88 97 LEU A C 1
ATOM 826 O O . LEU A 1 97 ? 16.830 -1.863 -20.945 1.00 81.88 97 LEU A O 1
ATOM 830 N N . PHE A 1 98 ? 14.843 -2.372 -20.007 1.00 78.81 98 PHE A N 1
ATOM 831 C CA . PHE A 1 98 ? 14.636 -3.585 -20.801 1.00 78.81 98 PHE A CA 1
ATOM 832 C C . PHE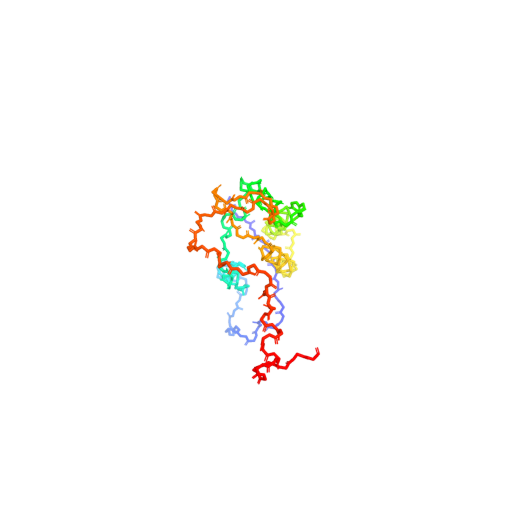 A 1 98 ? 14.653 -3.281 -22.298 1.00 78.81 98 PHE A C 1
ATOM 834 O O . PHE A 1 98 ? 15.421 -3.900 -23.036 1.00 78.81 98 PHE A O 1
ATOM 841 N N . HIS A 1 99 ? 13.911 -2.263 -22.737 1.00 80.94 99 HIS A N 1
ATOM 842 C CA . HIS A 1 99 ? 13.880 -1.884 -24.147 1.00 80.94 99 HIS A CA 1
ATOM 843 C C . HIS A 1 99 ? 15.268 -1.482 -24.673 1.00 80.94 99 HIS A C 1
ATOM 845 O O . HIS A 1 99 ? 15.694 -1.922 -25.739 1.00 80.94 99 HIS A O 1
ATOM 851 N N . ARG A 1 100 ? 16.043 -0.717 -23.894 1.00 80.25 100 ARG A N 1
ATOM 852 C CA . ARG A 1 100 ? 17.414 -0.329 -24.270 1.00 80.25 100 ARG A CA 1
ATOM 853 C C . ARG A 1 100 ? 18.361 -1.524 -24.387 1.00 80.25 100 ARG A C 1
ATOM 855 O O . ARG A 1 100 ? 19.250 -1.497 -25.242 1.00 80.25 100 ARG A O 1
ATOM 862 N N . ILE A 1 101 ? 18.199 -2.544 -23.545 1.00 75.56 101 ILE A N 1
ATOM 863 C CA . ILE A 1 101 ? 18.970 -3.792 -23.626 1.00 75.56 101 ILE A CA 1
ATOM 864 C C . ILE A 1 101 ? 18.587 -4.560 -24.898 1.00 75.56 101 ILE A C 1
ATOM 866 O O . ILE A 1 101 ? 19.470 -4.989 -25.643 1.00 75.56 101 ILE A O 1
ATOM 870 N N . GLU A 1 102 ? 17.290 -4.682 -25.195 1.00 75.44 102 GLU A N 1
ATOM 871 C CA . GLU A 1 102 ? 16.785 -5.346 -26.407 1.00 75.44 102 GLU A CA 1
ATOM 872 C C . GLU A 1 102 ? 17.274 -4.665 -27.692 1.00 75.44 102 GLU A C 1
ATOM 874 O O . GLU A 1 102 ? 17.719 -5.329 -28.632 1.00 75.44 102 GLU A O 1
ATOM 879 N N . GLU A 1 103 ? 17.273 -3.332 -27.708 1.00 84.88 103 GLU A N 1
ATOM 880 C CA . GLU A 1 103 ? 17.801 -2.511 -28.799 1.00 84.88 103 GLU A CA 1
ATOM 881 C C . GLU A 1 103 ? 19.339 -2.491 -28.857 1.00 84.88 103 GLU A C 1
ATOM 883 O O . GLU A 1 103 ? 19.915 -1.845 -29.736 1.00 84.88 103 GLU A O 1
ATOM 888 N N . LYS A 1 104 ? 20.025 -3.184 -27.935 1.00 80.50 104 LYS A N 1
ATOM 889 C CA . LYS A 1 104 ? 21.491 -3.209 -27.793 1.00 80.50 104 LYS A CA 1
ATOM 890 C C . LYS A 1 104 ? 22.123 -1.831 -27.559 1.00 80.50 104 LYS A C 1
ATOM 892 O O . LYS A 1 104 ? 23.307 -1.634 -27.832 1.00 80.50 104 LYS A O 1
ATOM 897 N N . LYS A 1 105 ? 21.343 -0.876 -27.049 1.00 83.06 105 LYS A N 1
ATOM 898 C CA . LYS A 1 105 ? 21.783 0.476 -26.660 1.00 83.06 105 LYS A CA 1
ATOM 899 C C . LYS A 1 105 ? 22.340 0.523 -25.233 1.00 83.06 105 LYS A C 1
ATOM 901 O O . LYS A 1 105 ? 22.833 1.565 -24.805 1.00 83.06 105 LYS A O 1
ATOM 906 N N . LEU A 1 106 ? 22.229 -0.574 -24.487 1.00 73.62 106 LEU A N 1
ATOM 907 C CA . LEU A 1 106 ? 22.773 -0.744 -23.145 1.00 73.62 106 LEU A CA 1
ATOM 908 C C . LEU A 1 106 ? 23.388 -2.140 -23.024 1.00 73.62 106 LEU A C 1
ATOM 910 O O . LEU A 1 106 ? 22.806 -3.118 -23.495 1.00 73.62 106 LEU A O 1
ATOM 914 N N . ASP A 1 107 ? 24.570 -2.220 -22.413 1.00 79.69 107 ASP A N 1
ATOM 915 C CA . ASP A 1 107 ? 25.196 -3.501 -22.099 1.00 79.69 107 ASP A CA 1
ATOM 916 C C . ASP A 1 107 ? 24.321 -4.280 -21.094 1.00 79.69 107 ASP A C 1
ATOM 918 O O . ASP A 1 107 ? 23.919 -3.700 -20.082 1.00 79.69 107 ASP A O 1
ATOM 922 N N . PRO A 1 108 ? 24.011 -5.568 -21.337 1.00 69.94 108 PRO A N 1
ATOM 923 C CA . PRO A 1 108 ? 23.120 -6.334 -20.468 1.00 69.94 108 PRO A CA 1
ATOM 924 C C . PRO A 1 108 ? 23.590 -6.437 -19.013 1.00 69.94 108 PRO A C 1
ATOM 926 O O . PRO A 1 108 ? 22.748 -6.435 -18.124 1.00 69.94 108 PRO A O 1
ATOM 929 N N . ILE A 1 109 ? 24.904 -6.487 -18.756 1.00 72.44 109 ILE A N 1
ATOM 930 C CA . ILE A 1 109 ? 25.442 -6.578 -17.389 1.00 72.44 109 ILE A CA 1
ATOM 931 C C . ILE A 1 109 ? 25.222 -5.242 -16.675 1.00 72.44 109 ILE A C 1
ATOM 933 O O . ILE A 1 109 ? 24.703 -5.204 -15.564 1.00 72.44 109 ILE A O 1
ATOM 937 N N . GLN A 1 110 ? 25.535 -4.131 -17.346 1.00 71.69 110 GLN A N 1
ATOM 938 C CA . GLN A 1 110 ? 25.274 -2.790 -16.809 1.00 71.69 110 GLN A CA 1
ATOM 939 C C . GLN A 1 110 ? 23.778 -2.498 -16.628 1.00 71.69 110 GLN A C 1
ATOM 941 O O . GLN A 1 110 ? 23.396 -1.716 -15.755 1.00 71.69 110 GLN A O 1
ATOM 946 N N . GLY A 1 111 ? 22.933 -3.076 -17.480 1.00 74.50 111 GLY A N 1
ATOM 947 C CA . GLY A 1 111 ? 21.484 -2.987 -17.373 1.00 74.50 111 GLY A CA 1
ATOM 948 C C . GLY A 1 111 ? 20.926 -3.798 -16.205 1.00 74.50 111 GLY A C 1
ATOM 949 O O . GLY A 1 111 ? 20.061 -3.299 -15.492 1.00 74.50 111 GLY A O 1
ATOM 950 N N . GLU A 1 112 ? 21.450 -5.002 -15.964 1.00 75.88 112 GLU A N 1
ATOM 951 C CA . GLU A 1 112 ? 21.015 -5.885 -14.875 1.00 75.88 112 GLU A CA 1
ATOM 952 C C . GLU A 1 112 ? 21.174 -5.224 -13.497 1.00 75.88 112 GLU A C 1
ATOM 954 O O . GLU A 1 112 ? 20.225 -5.217 -12.711 1.00 75.88 112 GLU A O 1
ATOM 959 N N . ASP A 1 113 ? 22.326 -4.600 -13.228 1.00 78.31 113 ASP A N 1
ATOM 960 C CA . ASP A 1 113 ? 22.578 -3.908 -11.956 1.00 78.31 113 ASP A CA 1
ATOM 961 C C . ASP A 1 113 ? 21.600 -2.739 -11.732 1.00 78.31 113 ASP A C 1
ATOM 963 O O . ASP A 1 113 ? 21.069 -2.557 -10.635 1.00 78.31 113 ASP A O 1
ATOM 967 N N . GLN A 1 114 ? 21.303 -1.970 -12.787 1.00 82.06 114 GLN A N 1
ATOM 968 C CA . GLN A 1 114 ? 20.344 -0.860 -12.719 1.00 82.06 114 GLN A CA 1
ATOM 969 C C . GLN A 1 114 ? 18.909 -1.344 -12.498 1.00 82.06 114 GLN A C 1
ATOM 971 O O . GLN A 1 114 ? 18.170 -0.740 -11.720 1.00 82.06 114 GLN A O 1
ATOM 976 N N . ILE A 1 115 ? 18.512 -2.430 -13.166 1.00 79.06 115 ILE A N 1
ATOM 977 C CA . ILE A 1 115 ? 17.184 -3.031 -13.008 1.00 79.06 115 ILE A CA 1
ATOM 978 C C . ILE A 1 115 ? 17.013 -3.546 -11.577 1.00 79.06 115 ILE A C 1
ATOM 980 O O . ILE A 1 115 ? 15.997 -3.255 -10.950 1.00 79.06 115 ILE A O 1
ATOM 984 N N . LYS A 1 116 ? 18.013 -4.244 -11.024 1.00 77.06 116 LYS A N 1
ATOM 985 C CA . LYS A 1 116 ? 17.976 -4.754 -9.644 1.00 77.06 116 LYS A CA 1
ATOM 986 C C . LYS A 1 116 ? 17.764 -3.643 -8.619 1.00 77.06 116 LYS A C 1
ATOM 988 O O . LYS A 1 116 ? 16.874 -3.761 -7.781 1.00 77.06 116 LYS A O 1
ATOM 993 N N . LEU A 1 117 ? 18.530 -2.556 -8.721 1.00 83.38 117 LEU A N 1
ATOM 994 C CA . LEU A 1 117 ? 18.397 -1.402 -7.827 1.00 83.38 117 LEU A CA 1
ATOM 995 C C . LEU A 1 117 ? 17.001 -0.773 -7.914 1.00 83.38 117 LEU A C 1
ATOM 997 O O . LEU A 1 117 ? 16.342 -0.579 -6.896 1.00 83.38 117 LEU A O 1
ATOM 1001 N N . LYS A 1 118 ? 16.505 -0.529 -9.132 1.00 85.50 118 LYS A N 1
ATOM 1002 C CA . LYS A 1 118 ? 15.182 0.078 -9.329 1.00 85.50 118 LYS A CA 1
ATOM 1003 C C . LYS A 1 118 ? 14.041 -0.808 -8.843 1.00 85.50 118 LYS A C 1
ATOM 1005 O O . LYS A 1 118 ? 13.071 -0.292 -8.299 1.00 85.50 118 LYS A O 1
ATOM 1010 N N . ILE A 1 119 ? 14.144 -2.126 -9.011 1.00 81.38 119 ILE A N 1
ATOM 1011 C CA . ILE A 1 119 ? 13.128 -3.054 -8.503 1.00 81.38 119 ILE A CA 1
ATOM 1012 C C . ILE A 1 119 ? 13.151 -3.107 -6.974 1.00 81.38 119 ILE A C 1
ATOM 1014 O O . ILE A 1 119 ? 12.088 -3.171 -6.359 1.00 81.38 119 ILE A O 1
ATOM 1018 N N . GLN A 1 120 ? 14.327 -3.031 -6.348 1.00 81.00 120 GLN A N 1
ATOM 1019 C CA . GLN A 1 120 ? 14.425 -2.933 -4.892 1.00 81.00 120 GLN A CA 1
ATOM 1020 C C . GLN A 1 120 ? 13.749 -1.656 -4.370 1.00 81.00 120 GLN A C 1
ATOM 1022 O O . GLN A 1 120 ? 12.982 -1.720 -3.409 1.00 81.00 120 GLN A O 1
ATOM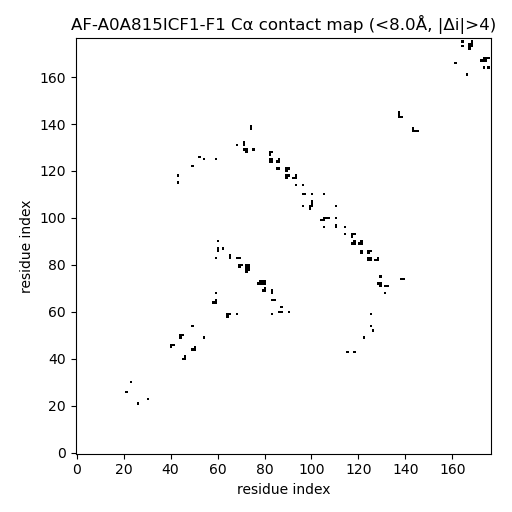 1027 N N . ASP A 1 121 ? 13.972 -0.514 -5.021 1.00 86.44 121 ASP A N 1
ATOM 1028 C CA . ASP A 1 121 ? 13.308 0.743 -4.662 1.00 86.44 121 ASP A CA 1
ATOM 1029 C C . ASP A 1 121 ? 11.793 0.672 -4.885 1.00 86.44 121 ASP A C 1
ATOM 1031 O O . ASP A 1 121 ? 11.016 1.057 -4.009 1.00 86.44 121 ASP A O 1
ATOM 1035 N N . LEU A 1 122 ? 11.364 0.096 -6.012 1.00 86.75 122 LEU A N 1
ATOM 1036 C CA . LEU A 1 122 ? 9.953 -0.126 -6.325 1.00 86.75 122 LEU A CA 1
ATOM 1037 C C . LEU A 1 122 ? 9.288 -0.971 -5.235 1.00 86.75 122 LEU A C 1
ATOM 1039 O O . LEU A 1 122 ? 8.211 -0.624 -4.751 1.00 86.75 122 LEU A O 1
ATOM 1043 N N . TYR A 1 123 ? 9.952 -2.042 -4.795 1.00 83.19 123 TYR A N 1
ATOM 1044 C CA . TYR A 1 123 ? 9.475 -2.887 -3.705 1.00 83.19 123 TYR A CA 1
ATOM 1045 C C . TYR A 1 123 ? 9.355 -2.125 -2.384 1.00 83.19 123 TYR A C 1
ATOM 1047 O O . TYR A 1 123 ? 8.330 -2.213 -1.707 1.00 83.19 123 TYR A O 1
ATOM 1055 N N . ASN A 1 124 ? 10.367 -1.328 -2.035 1.00 85.75 124 ASN A N 1
ATOM 1056 C CA . ASN A 1 124 ? 10.373 -0.533 -0.808 1.00 85.75 124 ASN A CA 1
ATOM 1057 C C . ASN A 1 124 ? 9.222 0.479 -0.759 1.00 85.75 124 ASN A C 1
ATOM 1059 O O . ASN A 1 124 ? 8.633 0.678 0.306 1.00 85.75 124 ASN A O 1
ATOM 1063 N N . HIS A 1 125 ? 8.886 1.103 -1.890 1.00 89.19 125 HIS A N 1
ATOM 1064 C CA . HIS A 1 125 ? 7.715 1.972 -1.983 1.00 89.19 125 HIS A CA 1
ATOM 1065 C C . HIS A 1 125 ? 6.408 1.177 -1.922 1.00 89.19 125 HIS A C 1
ATOM 1067 O O . HIS A 1 125 ? 5.496 1.557 -1.189 1.00 89.19 125 HIS A O 1
ATOM 1073 N N . ALA A 1 126 ? 6.325 0.030 -2.600 1.00 88.38 126 ALA A N 1
ATOM 1074 C CA . ALA A 1 126 ? 5.125 -0.804 -2.590 1.00 88.38 126 ALA A CA 1
ATOM 1075 C C . ALA A 1 126 ? 4.761 -1.305 -1.182 1.00 88.38 126 ALA A C 1
ATOM 1077 O O . ALA A 1 126 ? 3.587 -1.302 -0.817 1.00 88.38 126 ALA A O 1
ATOM 1078 N N . LEU A 1 127 ? 5.751 -1.637 -0.345 1.00 87.31 127 LEU A N 1
ATOM 1079 C CA . LEU A 1 127 ? 5.533 -2.021 1.059 1.00 87.31 127 LEU A CA 1
ATOM 1080 C C . LEU A 1 127 ? 4.934 -0.903 1.926 1.00 87.31 127 LEU A C 1
ATOM 1082 O O . LEU A 1 127 ? 4.411 -1.169 3.010 1.00 87.31 127 LEU A O 1
ATOM 1086 N N . ARG A 1 128 ? 5.016 0.354 1.482 1.00 88.19 128 ARG A N 1
ATOM 1087 C CA . ARG A 1 128 ? 4.430 1.499 2.187 1.00 88.19 128 ARG A CA 1
ATOM 1088 C C . ARG A 1 128 ? 2.982 1.738 1.782 1.00 88.19 128 ARG A C 1
ATOM 1090 O O . ARG A 1 128 ? 2.300 2.489 2.482 1.00 88.19 128 ARG A O 1
ATOM 1097 N N . ILE A 1 129 ? 2.477 1.102 0.729 1.00 89.56 129 ILE A N 1
ATOM 1098 C CA . ILE A 1 129 ? 1.073 1.232 0.345 1.00 89.56 129 ILE A CA 1
ATOM 1099 C C . ILE A 1 129 ? 0.203 0.527 1.401 1.00 89.56 129 ILE A C 1
ATOM 1101 O O . ILE A 1 129 ? 0.394 -0.658 1.672 1.00 89.56 129 ILE A O 1
ATOM 1105 N N . PRO A 1 130 ? -0.748 1.232 2.043 1.00 90.25 130 PRO A N 1
ATOM 1106 C CA . PRO A 1 130 ? -1.681 0.604 2.963 1.00 90.25 130 PRO A CA 1
ATOM 1107 C C . PRO A 1 130 ? -2.689 -0.262 2.199 1.00 90.25 130 PRO A C 1
ATOM 1109 O O . PRO A 1 130 ? -3.004 -0.003 1.040 1.00 90.25 130 PRO A O 1
ATOM 1112 N N . ASN A 1 131 ? -3.286 -1.233 2.888 1.00 91.31 131 ASN A N 1
ATOM 1113 C CA . ASN A 1 131 ? -4.393 -2.009 2.330 1.00 91.31 131 ASN A CA 1
ATOM 1114 C C . ASN A 1 131 ? -5.556 -1.108 1.869 1.00 91.31 131 ASN A C 1
ATOM 1116 O O . ASN A 1 131 ? -5.800 -0.035 2.441 1.00 91.31 131 ASN A O 1
ATOM 1120 N N . ASN A 1 132 ? -6.310 -1.591 0.878 1.00 91.25 132 ASN A N 1
ATOM 1121 C CA . ASN A 1 132 ? -7.546 -0.955 0.426 1.00 91.25 132 ASN A CA 1
ATOM 1122 C C . ASN A 1 132 ? -8.537 -0.805 1.587 1.00 91.25 132 ASN A C 1
ATOM 1124 O O . ASN A 1 132 ? -8.682 -1.694 2.432 1.00 91.25 132 ASN A O 1
ATOM 1128 N N . THR A 1 133 ? -9.222 0.331 1.618 1.00 90.75 133 THR A N 1
ATOM 1129 C CA . THR A 1 133 ? -10.246 0.626 2.618 1.00 90.75 133 THR A CA 1
ATOM 1130 C C . THR A 1 133 ? -11.600 0.111 2.138 1.00 90.75 133 THR A C 1
ATOM 1132 O O . THR A 1 133 ? -11.981 0.315 0.988 1.00 90.75 133 THR A O 1
ATOM 1135 N N . HIS A 1 134 ? -12.326 -0.590 3.012 1.00 93.06 134 HIS A N 1
ATOM 1136 C CA . HIS A 1 134 ? -13.686 -1.036 2.707 1.00 93.06 134 HIS A CA 1
ATOM 1137 C C . HIS A 1 134 ? -14.613 0.189 2.574 1.00 93.06 134 HIS A C 1
ATOM 1139 O O . HIS A 1 134 ? -14.494 1.098 3.396 1.00 93.06 134 HIS A O 1
ATOM 1145 N N . PRO A 1 135 ? -15.555 0.218 1.609 1.00 91.69 135 PRO A N 1
ATOM 1146 C CA . PRO A 1 135 ? -16.395 1.394 1.338 1.00 91.69 135 PRO A CA 1
ATOM 1147 C C . PRO A 1 135 ? -17.190 1.900 2.554 1.00 91.69 135 PRO A C 1
ATOM 1149 O O . PRO A 1 135 ? -17.448 3.091 2.669 1.00 91.69 135 PRO A O 1
ATOM 1152 N N . ASP A 1 136 ? -17.540 1.010 3.486 1.00 92.38 136 ASP A N 1
ATOM 1153 C CA . ASP A 1 136 ? -18.307 1.358 4.696 1.00 92.38 136 ASP A CA 1
ATOM 1154 C C . ASP A 1 136 ? -17.466 1.882 5.879 1.00 92.38 136 ASP A C 1
ATOM 1156 O O . ASP A 1 136 ? -18.010 2.089 6.975 1.00 92.38 136 ASP A O 1
ATOM 1160 N N . VAL A 1 137 ? -16.145 2.024 5.715 1.00 91.94 137 VAL A N 1
ATOM 1161 C CA . VAL A 1 137 ? -15.257 2.551 6.763 1.00 91.94 137 VAL A CA 1
ATOM 1162 C C . VAL A 1 137 ? -15.430 4.071 6.848 1.00 91.94 137 VAL A C 1
ATOM 1164 O O . VAL A 1 137 ? -15.379 4.744 5.820 1.00 91.94 137 VAL A O 1
ATOM 1167 N N . PRO A 1 138 ? -15.634 4.639 8.051 1.00 91.62 138 PRO A N 1
ATOM 1168 C CA . PRO A 1 138 ? -15.732 6.085 8.209 1.00 91.62 138 PRO A CA 1
ATOM 1169 C C . PRO A 1 138 ? -14.413 6.771 7.829 1.00 91.62 138 PRO A C 1
ATOM 1171 O O . PRO A 1 138 ? -13.335 6.304 8.196 1.00 91.62 138 PRO A O 1
ATOM 1174 N N . ILE A 1 139 ? -14.514 7.892 7.113 1.00 89.56 139 ILE A N 1
ATOM 1175 C CA . ILE A 1 139 ? -13.367 8.697 6.678 1.00 89.56 139 ILE A CA 1
ATOM 1176 C C . ILE A 1 139 ? -13.094 9.784 7.720 1.00 89.56 139 ILE A C 1
ATOM 1178 O O . ILE A 1 139 ? -13.994 10.544 8.073 1.00 89.56 139 ILE A O 1
ATOM 1182 N N . GLY A 1 140 ? -11.842 9.886 8.166 1.00 87.69 140 GLY A N 1
ATOM 1183 C CA . GLY A 1 140 ? -11.372 10.932 9.071 1.00 87.69 140 GLY A CA 1
ATOM 1184 C C . GLY A 1 140 ? -10.603 10.385 10.270 1.00 87.69 140 GLY A C 1
ATOM 1185 O O . GLY A 1 140 ? -10.265 9.204 10.335 1.00 87.69 140 GLY A O 1
ATOM 1186 N N . ASN A 1 141 ? -10.309 11.274 11.217 1.00 88.12 141 ASN A N 1
ATOM 1187 C CA . ASN A 1 141 ? -9.601 10.937 12.447 1.00 88.12 141 ASN A CA 1
ATOM 1188 C C . ASN A 1 141 ? -10.489 10.123 13.415 1.00 88.12 141 ASN A C 1
ATOM 1190 O O . ASN A 1 141 ? -11.639 9.783 13.129 1.00 88.12 141 ASN A O 1
ATOM 1194 N N . GLN A 1 142 ? -9.962 9.840 14.607 1.00 90.00 142 GLN A N 1
ATOM 1195 C CA . GLN A 1 142 ? -10.666 9.067 15.633 1.00 90.00 142 GLN A CA 1
ATOM 1196 C C . GLN A 1 142 ? -12.033 9.657 16.034 1.00 90.00 142 GLN A C 1
ATOM 1198 O O . GLN A 1 142 ? -12.917 8.906 16.440 1.00 90.00 142 GLN A O 1
ATOM 1203 N N . GLU A 1 143 ? -12.248 10.966 15.898 1.00 93.06 143 GLU A N 1
ATOM 1204 C CA . GLU A 1 143 ? -13.524 11.609 16.238 1.00 93.06 143 GLU A CA 1
ATOM 1205 C C . GLU A 1 143 ? -14.652 11.219 15.274 1.00 93.06 143 GLU A C 1
ATOM 1207 O O . GLU A 1 143 ? -15.822 11.261 15.644 1.00 93.06 143 GLU A O 1
ATOM 1212 N N . GLN A 1 144 ? -14.309 10.777 14.059 1.00 92.69 144 GLN A N 1
ATOM 1213 C CA . GLN A 1 144 ? -15.263 10.283 13.062 1.00 92.69 144 GLN A CA 1
ATOM 1214 C C . GLN A 1 144 ? -15.622 8.800 13.264 1.00 92.69 144 GLN A C 1
ATOM 1216 O O . GLN A 1 144 ? -16.325 8.202 12.444 1.00 92.69 144 GLN A O 1
ATOM 1221 N N . ALA A 1 145 ? -15.149 8.171 14.346 1.00 92.88 145 AL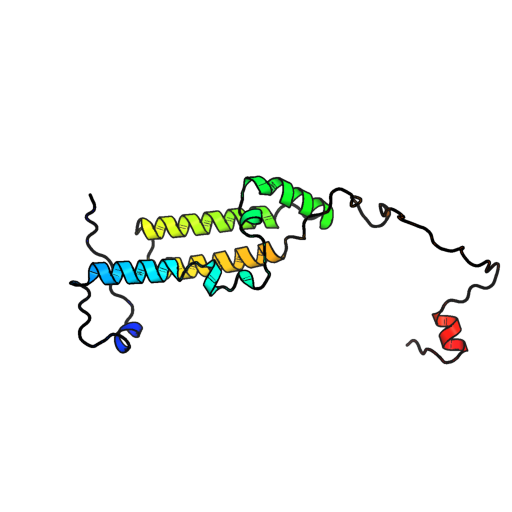A A N 1
ATOM 1222 C CA . ALA A 1 145 ? -15.442 6.774 14.628 1.00 92.88 145 ALA A CA 1
ATOM 1223 C C . ALA A 1 145 ? -16.950 6.534 14.820 1.00 92.88 145 ALA A C 1
ATOM 1225 O O . ALA A 1 145 ? -17.626 7.170 15.630 1.00 92.88 145 ALA A O 1
ATOM 1226 N N . ARG A 1 146 ? -17.480 5.537 14.104 1.00 94.69 146 ARG A N 1
ATOM 1227 C CA . ARG A 1 146 ? -18.880 5.116 14.215 1.00 94.69 146 ARG A CA 1
ATOM 1228 C C . ARG A 1 146 ? -19.053 4.110 15.352 1.00 94.69 146 ARG A C 1
ATOM 1230 O O . ARG A 1 146 ? -18.515 3.005 15.294 1.00 94.69 146 ARG A O 1
ATOM 1237 N N . VAL A 1 147 ? -19.891 4.439 16.336 1.00 94.44 147 VAL A N 1
ATOM 1238 C CA . VAL A 1 147 ? -20.341 3.470 17.348 1.00 94.44 147 VAL A CA 1
ATOM 1239 C C . VAL A 1 147 ? -21.245 2.436 16.678 1.00 94.44 147 VAL A C 1
ATOM 1241 O O . VAL A 1 147 ? -22.364 2.742 16.280 1.00 94.44 147 VAL A O 1
ATOM 1244 N N . VAL A 1 148 ? -20.760 1.200 16.546 1.00 95.50 148 VAL A N 1
ATOM 1245 C CA . VAL A 1 148 ? -21.529 0.110 15.918 1.00 95.50 148 VAL A CA 1
ATOM 1246 C C . VAL A 1 148 ? -22.576 -0.455 16.878 1.00 95.50 148 VAL A C 1
ATOM 1248 O O . VAL A 1 148 ? -23.693 -0.767 16.476 1.00 95.50 148 VAL A O 1
ATOM 1251 N N . ARG A 1 149 ? -22.221 -0.606 18.158 1.00 96.12 149 ARG A N 1
ATOM 1252 C CA . ARG A 1 149 ? -23.111 -1.146 19.189 1.00 96.12 149 ARG A CA 1
ATOM 1253 C C . ARG A 1 149 ? -22.626 -0.751 20.577 1.00 96.12 149 ARG A C 1
ATOM 1255 O O . ARG A 1 149 ? -21.433 -0.828 20.853 1.00 96.12 149 ARG A O 1
ATOM 1262 N N . LEU A 1 150 ? -23.565 -0.422 21.460 1.00 96.56 150 LEU A N 1
ATOM 1263 C CA . LEU A 1 150 ? -23.330 -0.317 22.900 1.00 96.56 150 LEU A CA 1
ATOM 1264 C C . LEU A 1 150 ? -23.897 -1.564 23.583 1.00 96.56 150 LEU A C 1
ATOM 1266 O O . LEU A 1 150 ? -25.020 -1.974 23.293 1.00 96.56 150 LEU A O 1
ATOM 1270 N N . VAL A 1 151 ? -23.110 -2.184 24.461 1.00 96.69 151 VAL A N 1
ATOM 1271 C CA . VAL A 1 151 ? -23.503 -3.390 25.202 1.00 96.69 151 VAL A CA 1
ATOM 1272 C C . VAL A 1 151 ? -23.335 -3.126 26.693 1.00 96.69 151 VAL A C 1
ATOM 1274 O O . VAL A 1 151 ? -22.278 -2.676 27.127 1.00 96.69 151 VAL A O 1
ATOM 1277 N N . GLY A 1 152 ? -24.376 -3.423 27.471 1.00 95.62 152 GLY A N 1
ATOM 1278 C CA . GLY A 1 152 ? -24.416 -3.137 28.904 1.00 95.62 152 GLY A CA 1
ATOM 1279 C C . GLY A 1 152 ? -24.804 -1.691 29.223 1.00 95.62 152 GLY A C 1
ATOM 1280 O O . GLY A 1 152 ? -25.193 -0.916 28.349 1.00 95.62 152 GLY A O 1
ATOM 1281 N N . LYS A 1 153 ? -24.736 -1.341 30.508 1.00 93.38 153 LYS A N 1
ATOM 1282 C CA . LYS A 1 153 ? -24.962 0.018 31.015 1.00 93.38 153 LYS A CA 1
ATOM 1283 C C . LYS A 1 153 ? -23.742 0.437 31.820 1.00 93.38 153 LYS A C 1
ATOM 1285 O O . LYS A 1 153 ? -23.163 -0.395 32.518 1.00 93.38 153 LYS A O 1
ATOM 1290 N N . LYS A 1 154 ? -23.362 1.715 31.729 1.00 90.06 154 LYS A N 1
ATOM 1291 C CA . LYS A 1 154 ? -22.317 2.270 32.595 1.00 90.06 154 LYS A CA 1
ATOM 1292 C C . LYS A 1 154 ? -22.751 2.077 34.062 1.00 90.06 154 LYS A C 1
ATOM 1294 O O . LYS A 1 154 ? -23.897 2.415 34.364 1.00 90.06 154 LYS A O 1
ATOM 1299 N N . PRO A 1 155 ? -21.897 1.523 34.941 1.00 87.69 155 PRO A N 1
ATOM 1300 C CA . PRO A 1 155 ? -22.216 1.393 36.360 1.00 87.69 155 PRO A CA 1
ATOM 1301 C C . PRO A 1 155 ? -22.491 2.760 36.997 1.00 87.69 155 PRO A C 1
AT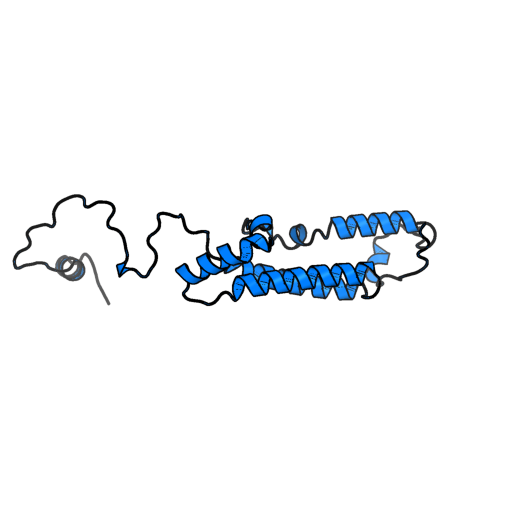OM 1303 O O . PRO A 1 155 ? -21.869 3.755 36.619 1.00 87.69 155 PRO A O 1
ATOM 1306 N N . ASP A 1 156 ? -23.411 2.804 37.960 1.00 85.75 156 ASP A N 1
ATOM 1307 C CA . ASP A 1 156 ? -23.645 4.004 38.765 1.00 85.75 156 ASP A CA 1
ATOM 1308 C C . ASP A 1 156 ? -22.555 4.104 39.837 1.00 85.75 156 ASP A C 1
ATOM 1310 O O . ASP A 1 156 ? -22.549 3.356 40.812 1.00 85.75 156 ASP A O 1
ATOM 1314 N N . THR A 1 157 ? -21.580 4.982 39.606 1.00 75.50 157 THR A N 1
ATOM 1315 C CA . THR A 1 157 ? -20.424 5.192 40.490 1.00 75.50 157 THR A CA 1
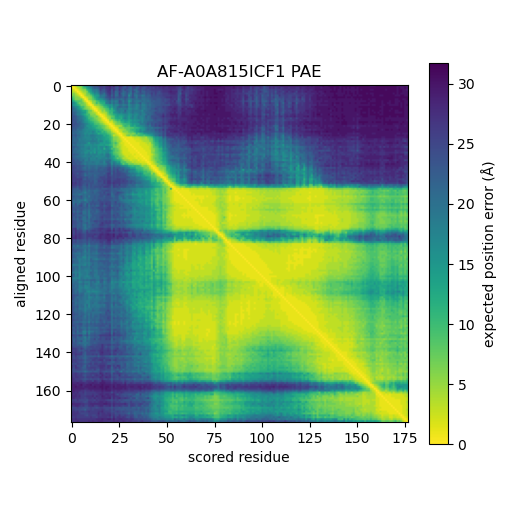ATOM 1316 C C . THR A 1 157 ? -20.411 6.601 41.070 1.00 75.50 157 THR A C 1
ATOM 1318 O O . THR A 1 157 ? -19.343 7.197 41.226 1.00 75.50 157 THR A O 1
ATOM 1321 N N . THR A 1 158 ? -21.586 7.182 41.317 1.00 76.62 158 THR A N 1
ATOM 1322 C CA . THR A 1 158 ? -21.713 8.540 41.850 1.00 76.62 158 THR A CA 1
ATOM 1323 C C . THR A 1 158 ? -20.854 8.724 43.114 1.00 76.62 158 THR A C 1
ATOM 1325 O O . THR A 1 158 ? -21.157 8.210 44.184 1.00 76.62 158 THR A O 1
ATOM 1328 N N . GLY A 1 159 ? -19.744 9.461 42.967 1.00 66.94 159 GLY A N 1
ATOM 1329 C CA . GLY A 1 159 ? -18.899 9.946 44.062 1.00 66.94 159 GLY A CA 1
ATOM 1330 C C . GLY A 1 159 ? -17.625 9.160 44.396 1.00 66.94 159 GLY A C 1
ATOM 1331 O O . GLY A 1 159 ? -16.853 9.668 45.201 1.00 66.94 159 GLY A O 1
ATOM 1332 N N . ASN A 1 160 ? -17.358 7.978 43.818 1.00 67.56 160 ASN A N 1
ATOM 1333 C CA . ASN A 1 160 ? -16.164 7.203 44.202 1.00 67.56 160 ASN A CA 1
ATOM 1334 C C . ASN A 1 160 ? -15.639 6.263 43.097 1.00 67.56 160 ASN A C 1
ATOM 1336 O O . ASN A 1 160 ? -15.612 5.044 43.250 1.00 67.56 160 ASN A O 1
ATOM 1340 N N . SER A 1 161 ? -15.249 6.815 41.945 1.00 76.25 161 SER A N 1
ATOM 1341 C CA . SER A 1 161 ? -14.549 6.040 40.913 1.00 76.25 161 SER A CA 1
ATOM 1342 C C . SER A 1 161 ? -13.037 6.145 41.117 1.00 76.25 161 SER A C 1
ATOM 1344 O O . SER A 1 161 ? -12.412 7.075 40.603 1.00 76.25 161 SER A O 1
ATOM 1346 N N . GLN A 1 162 ? -12.456 5.209 41.867 1.00 85.81 162 GLN A N 1
ATOM 1347 C CA . GLN A 1 162 ? -11.005 5.018 41.875 1.00 85.81 162 GLN A CA 1
ATOM 1348 C C . GLN A 1 162 ? -10.549 4.497 40.505 1.00 85.81 162 GLN A C 1
ATOM 1350 O O . GLN A 1 162 ? -11.280 3.765 39.827 1.00 85.81 162 GLN A O 1
ATOM 1355 N N . THR A 1 163 ? -9.350 4.881 40.075 1.00 88.81 163 THR A N 1
ATOM 1356 C CA . THR A 1 163 ? -8.740 4.297 38.876 1.00 88.81 163 THR A CA 1
ATOM 1357 C C . THR A 1 163 ? -8.266 2.874 39.166 1.00 88.81 163 THR A C 1
ATOM 1359 O O . THR A 1 163 ? -8.042 2.497 40.317 1.00 88.81 163 THR A O 1
ATOM 1362 N N . ILE A 1 164 ? -8.092 2.069 38.114 1.00 90.81 164 ILE A N 1
ATOM 1363 C CA . ILE A 1 164 ? -7.553 0.705 38.244 1.00 90.81 164 ILE A CA 1
ATOM 1364 C C . ILE A 1 164 ? -6.178 0.740 38.926 1.00 90.81 164 ILE A C 1
ATOM 1366 O O . ILE A 1 164 ? -5.902 -0.101 39.776 1.00 90.81 164 ILE A O 1
ATOM 1370 N N . ASP A 1 165 ? -5.368 1.753 38.618 1.00 92.75 165 ASP A N 1
ATOM 1371 C CA . ASP A 1 165 ? -4.044 1.964 39.207 1.00 92.75 165 ASP A CA 1
ATOM 1372 C C . ASP A 1 165 ? -4.107 2.154 40.727 1.00 92.75 165 ASP A C 1
ATOM 1374 O O . ASP A 1 165 ? -3.393 1.475 41.462 1.00 92.75 165 ASP A O 1
ATOM 1378 N N . GLN A 1 166 ? -5.016 3.011 41.207 1.00 91.38 166 GLN A N 1
ATOM 1379 C CA . GLN A 1 166 ? -5.222 3.259 42.638 1.00 91.38 166 GLN A CA 1
ATOM 1380 C C . GLN A 1 166 ? -5.674 1.992 43.367 1.00 91.38 166 GLN A C 1
ATOM 1382 O O . GLN A 1 166 ? -5.072 1.606 44.367 1.00 91.38 166 GLN A O 1
ATOM 1387 N N . ILE A 1 167 ? -6.687 1.305 42.827 1.00 91.56 167 ILE A N 1
ATOM 1388 C CA . ILE A 1 167 ? -7.201 0.053 43.398 1.00 91.56 167 ILE A CA 1
ATOM 1389 C C . ILE A 1 167 ? -6.090 -1.005 43.437 1.00 91.56 167 ILE A C 1
ATOM 1391 O O . ILE A 1 167 ? -5.925 -1.708 44.432 1.00 91.56 167 ILE A O 1
ATOM 1395 N N . GLY A 1 168 ? -5.308 -1.121 42.362 1.00 94.31 168 GLY A N 1
ATOM 1396 C CA . GLY A 1 168 ? -4.218 -2.084 42.263 1.00 94.31 168 GLY A CA 1
ATOM 1397 C C . GLY A 1 168 ? -3.092 -1.823 43.260 1.00 94.31 168 GLY A C 1
ATOM 1398 O O . GLY A 1 168 ? -2.586 -2.778 43.843 1.00 94.31 168 GLY A O 1
ATOM 1399 N N . GLN A 1 169 ? -2.723 -0.564 43.497 1.00 94.06 169 GLN A N 1
ATOM 1400 C CA . GLN A 1 169 ? -1.716 -0.201 44.499 1.00 94.06 169 GLN A CA 1
ATOM 1401 C C . GLN A 1 169 ? -2.224 -0.412 45.932 1.00 94.06 169 GLN A C 1
ATOM 1403 O O . GLN A 1 169 ? -1.521 -1.011 46.744 1.00 94.06 169 GLN A O 1
ATOM 1408 N N . GLU A 1 170 ? -3.456 0.007 46.240 1.00 93.56 170 GLU A N 1
ATOM 1409 C CA . GLU A 1 170 ? -4.072 -0.178 47.565 1.00 93.56 170 GLU A CA 1
ATOM 1410 C C . GLU A 1 170 ? -4.218 -1.659 47.938 1.00 93.56 170 GLU A C 1
ATOM 1412 O O . GLU A 1 170 ? -3.981 -2.045 49.082 1.00 93.56 170 GLU A O 1
ATOM 1417 N N . LEU A 1 171 ? -4.569 -2.502 46.963 1.00 95.31 171 LEU A N 1
ATOM 1418 C CA . LEU A 1 171 ? -4.673 -3.950 47.144 1.00 95.31 171 LEU A CA 1
ATOM 1419 C C . LEU A 1 171 ? -3.322 -4.677 47.022 1.00 95.31 171 LEU A C 1
ATOM 1421 O O . LEU A 1 171 ? -3.290 -5.903 47.132 1.00 95.31 171 LEU A O 1
ATOM 1425 N N . ASN A 1 172 ? -2.218 -3.953 46.792 1.00 92.75 172 ASN A N 1
ATOM 1426 C CA . ASN A 1 172 ? -0.881 -4.506 46.543 1.00 92.75 172 ASN A CA 1
ATOM 1427 C C . ASN A 1 172 ? -0.863 -5.560 45.410 1.00 92.75 172 ASN A C 1
ATOM 1429 O O . ASN A 1 172 ? -0.150 -6.561 45.466 1.00 92.75 172 ASN A O 1
ATOM 1433 N N . LEU A 1 173 ? -1.692 -5.339 44.389 1.00 95.38 173 LEU A N 1
ATOM 1434 C CA . LEU A 1 173 ? -1.781 -6.137 43.164 1.00 95.38 173 LEU A CA 1
ATOM 1435 C C . LEU A 1 173 ? -0.942 -5.543 42.027 1.00 95.38 173 LEU A C 1
ATOM 1437 O O . LEU A 1 173 ? -0.596 -6.257 41.089 1.00 95.38 173 LEU A O 1
ATOM 1441 N N . MET A 1 174 ? -0.631 -4.247 42.096 1.00 94.19 174 MET A N 1
ATOM 1442 C CA . MET A 1 174 ? 0.200 -3.541 41.124 1.00 94.19 174 MET A CA 1
ATOM 1443 C C . MET A 1 174 ? 1.195 -2.623 41.830 1.00 94.19 174 MET A C 1
ATOM 1445 O O . MET A 1 174 ? 0.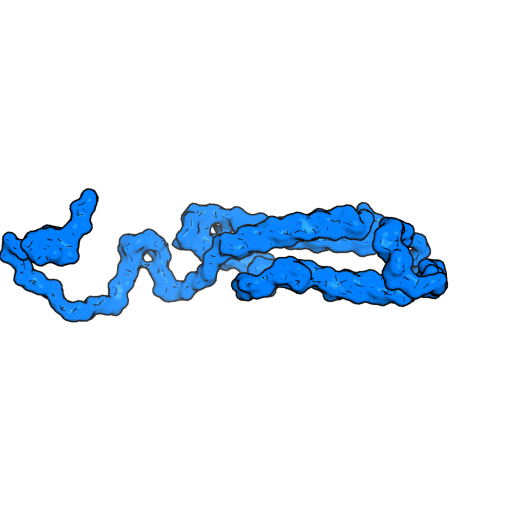848 -1.936 42.788 1.00 94.19 174 MET A O 1
ATOM 1449 N N . GLN A 1 175 ? 2.421 -2.579 41.313 1.00 88.69 175 GLN A N 1
ATOM 1450 C CA . GLN A 1 175 ? 3.410 -1.555 41.635 1.00 88.69 175 GLN A CA 1
ATOM 1451 C C . GLN A 1 175 ? 3.707 -0.799 40.346 1.00 88.69 175 GLN A C 1
ATOM 1453 O O . GLN A 1 175 ? 4.057 -1.408 39.337 1.00 88.69 175 GLN A O 1
ATOM 1458 N N . LEU A 1 176 ? 3.493 0.512 40.381 1.00 85.62 176 LEU A N 1
ATOM 1459 C CA . LEU A 1 176 ? 3.796 1.411 39.275 1.00 85.62 176 LEU A CA 1
ATOM 1460 C C . LEU A 1 176 ? 4.996 2.245 39.721 1.00 85.62 176 LEU A C 1
ATOM 1462 O O . LEU A 1 176 ? 4.967 2.782 40.831 1.00 85.62 176 LEU A O 1
ATOM 1466 N N . GLU A 1 177 ? 6.043 2.258 38.900 1.00 76.44 177 GLU A N 1
ATOM 1467 C CA . GLU A 1 177 ? 7.277 3.031 39.105 1.00 76.44 177 GLU A CA 1
ATOM 1468 C C . GLU A 1 177 ? 7.106 4.507 38.725 1.00 76.44 177 GLU A C 1
ATOM 1470 O O . GLU A 1 177 ? 6.344 4.793 37.769 1.00 76.44 177 GLU A O 1
#

Nearest PDB structures (foldseek):
  6ote-assembly1_A  TM=6.074E-01  e=3.851E-01  Cryptosporidium parvum Iowa II
  8pd3-assembly1_A  TM=5.643E-01  e=6.070E+00  Strongylocentrotus purpuratus
  6lum-assembly1_D  TM=2.901E-01  e=3.046E+00  Mycolicibacterium smegmatis MC2 51

pLDDT: mean 73.16, std 21.16, range [21.89, 96.69]

Foldseek 3Di:
DDDDDDDDDDDPVPPVPDDPDDDCVPVVVVVVVVVVVVVVVCPVCNVVVVPPVPDPCVQLQDPVNLVVLQVQCCQPPVDGSVLSVLLNVLVVVLVVLVVCVVVVVDDVVRSVVVNNVSVVVSSVSSVPRDDGDDPPAFGDDPVSDDDPDDDDDDDDPPPDDDDPVRVCVVVVNDDDD